Protein AF-R6X3U8-F1 (afdb_monomer)

Foldseek 3Di:
DDDDDDDDDDDDDPDPPPPPPPPDPPPQDFFAKDALVVCLVVLVVLLCVVDPPVPDDVLLSLLSSQLSLVLVLLVLLLCLLVVFFAPLCVVVVVVSVCSNVVVDGSSVVCVPRPVSMDGLRRGHPQCRLVCRVDVVPPSVVVLCVQCVVVSSVSPPSHSDDVVSSVVSSVVSVVSVVVCVVVVVSD

Structure (mmCIF, N/CA/C/O backbone):
data_AF-R6X3U8-F1
#
_entry.id   AF-R6X3U8-F1
#
loop_
_atom_site.group_PDB
_atom_site.id
_atom_site.type_symbol
_atom_site.label_atom_id
_atom_site.label_alt_id
_atom_site.label_comp_id
_atom_site.label_asym_id
_atom_site.label_entity_id
_atom_site.label_seq_id
_atom_site.pdbx_PDB_ins_code
_atom_site.Cartn_x
_atom_site.Cartn_y
_atom_site.Cartn_z
_atom_site.occupancy
_atom_site.B_iso_or_equiv
_atom_site.auth_seq_id
_atom_site.auth_comp_id
_atom_site.auth_asym_id
_atom_site.auth_atom_id
_atom_site.pdbx_PDB_model_num
ATOM 1 N N . MET A 1 1 ? 1.314 3.259 45.771 1.00 41.28 1 MET A N 1
ATOM 2 C CA . MET A 1 1 ? 1.559 3.600 47.191 1.00 41.28 1 MET A CA 1
ATOM 3 C C . MET A 1 1 ? 3.064 3.753 47.336 1.00 41.28 1 MET A C 1
ATOM 5 O O . MET A 1 1 ? 3.739 2.769 47.093 1.00 41.28 1 MET A O 1
ATOM 9 N N . LEU A 1 2 ? 3.672 4.911 47.581 1.00 34.91 2 LEU A N 1
ATOM 10 C CA . LEU A 1 2 ? 3.247 6.145 48.248 1.00 34.91 2 LEU A CA 1
ATOM 11 C C . LEU A 1 2 ? 3.714 7.384 47.448 1.00 34.91 2 LEU A C 1
ATOM 13 O O . LEU A 1 2 ? 4.760 7.322 46.811 1.00 34.91 2 LEU A O 1
ATOM 17 N N . GLU A 1 3 ? 2.973 8.494 47.517 1.00 40.84 3 GLU A N 1
ATOM 18 C CA . GLU A 1 3 ? 3.404 9.811 47.017 1.00 40.84 3 GLU A CA 1
ATOM 19 C C . GLU A 1 3 ? 3.881 10.692 48.183 1.00 40.84 3 GLU A C 1
ATOM 21 O O . GLU A 1 3 ? 3.259 10.719 49.247 1.00 40.84 3 GLU A O 1
ATOM 26 N N . THR A 1 4 ? 4.990 11.406 47.988 1.00 43.50 4 THR A N 1
ATOM 27 C CA . THR A 1 4 ? 5.549 12.352 48.963 1.00 43.50 4 THR A CA 1
ATOM 28 C C . THR A 1 4 ? 4.853 13.705 48.817 1.00 43.50 4 THR A C 1
ATOM 30 O O . THR A 1 4 ? 5.018 14.381 47.805 1.00 43.50 4 THR A O 1
ATOM 33 N N . ILE A 1 5 ? 4.088 14.109 49.833 1.00 40.91 5 ILE A N 1
ATOM 34 C CA . ILE A 1 5 ? 3.386 15.398 49.885 1.00 40.91 5 ILE A CA 1
ATOM 35 C C . ILE A 1 5 ? 4.322 16.445 50.502 1.00 40.91 5 ILE A C 1
ATOM 37 O O . ILE A 1 5 ? 4.678 16.342 51.675 1.00 40.91 5 ILE A O 1
ATOM 41 N N . LEU A 1 6 ? 4.699 17.470 49.735 1.00 36.56 6 LEU A N 1
ATOM 42 C CA . LEU A 1 6 ? 5.382 18.651 50.266 1.00 36.56 6 LEU A CA 1
ATOM 43 C C . LEU A 1 6 ? 4.337 19.739 50.556 1.00 36.56 6 LEU A C 1
ATOM 45 O O . LEU A 1 6 ? 3.772 20.323 49.634 1.00 36.56 6 LEU A O 1
ATOM 49 N N . ILE A 1 7 ? 4.058 19.996 51.837 1.00 39.88 7 ILE A N 1
ATOM 50 C CA . ILE A 1 7 ? 3.136 21.055 52.274 1.00 39.88 7 ILE A CA 1
ATOM 51 C C . ILE A 1 7 ? 3.955 22.321 52.548 1.00 39.88 7 ILE A C 1
ATOM 53 O O . ILE A 1 7 ? 4.693 22.379 53.529 1.00 39.88 7 ILE A O 1
ATOM 57 N N . ALA A 1 8 ? 3.812 23.345 51.707 1.00 36.81 8 ALA A N 1
ATOM 58 C CA . ALA A 1 8 ? 4.281 24.696 52.009 1.00 36.81 8 ALA A CA 1
ATOM 59 C C . ALA A 1 8 ? 3.095 25.534 52.513 1.00 36.81 8 ALA A C 1
ATOM 61 O O . ALA A 1 8 ? 2.101 25.688 51.806 1.00 36.81 8 ALA A O 1
ATOM 62 N N . VAL A 1 9 ? 3.185 26.059 53.739 1.00 47.06 9 VAL A N 1
ATOM 63 C CA . VAL A 1 9 ? 2.158 26.922 54.345 1.00 47.06 9 VAL A CA 1
ATOM 64 C C . VAL A 1 9 ? 2.676 28.351 54.406 1.00 47.06 9 VAL A C 1
ATOM 66 O O . VAL A 1 9 ? 3.497 28.656 55.265 1.00 47.06 9 VAL A O 1
ATOM 69 N N . VAL A 1 10 ? 2.154 29.237 53.553 1.00 38.88 10 VAL A N 1
ATOM 70 C CA . VAL A 1 10 ? 2.139 30.685 53.817 1.00 38.88 10 VAL A CA 1
ATOM 71 C C . VAL A 1 10 ? 0.866 31.295 53.209 1.00 38.88 10 VAL A C 1
ATOM 73 O O . VAL A 1 10 ? 0.731 31.344 51.994 1.00 38.88 10 VAL A O 1
ATOM 76 N N . GLY A 1 11 ? -0.049 31.776 54.061 1.00 40.22 11 GLY A N 1
ATOM 77 C CA . GLY A 1 11 ? -1.102 32.741 53.696 1.00 40.22 11 GLY A CA 1
ATOM 78 C C . GLY A 1 11 ? -2.396 32.189 53.074 1.00 40.22 11 GLY A C 1
ATOM 79 O O . GLY A 1 11 ? -2.496 32.024 51.870 1.00 40.22 11 GLY A O 1
ATOM 80 N N . THR A 1 12 ? -3.411 31.964 53.915 1.00 45.47 12 THR A N 1
ATOM 81 C CA . THR A 1 12 ? -4.863 32.165 53.666 1.00 45.47 12 THR A CA 1
ATOM 82 C C . THR A 1 12 ? -5.451 32.017 52.246 1.00 45.47 12 THR A C 1
ATOM 84 O O . THR A 1 12 ? -6.245 32.856 51.847 1.00 45.47 12 THR A O 1
ATOM 87 N N . THR A 1 13 ? -5.199 30.909 51.546 1.00 38.69 13 THR A N 1
ATOM 88 C CA . THR A 1 13 ? -6.199 30.204 50.708 1.00 38.69 13 THR A CA 1
ATOM 89 C C . THR A 1 13 ? -5.665 28.812 50.367 1.00 38.69 13 THR A C 1
ATOM 91 O O . THR A 1 13 ? -4.620 28.687 49.736 1.00 38.69 13 THR A O 1
ATOM 94 N N . ILE A 1 14 ? -6.365 27.741 50.760 1.00 40.16 14 ILE A N 1
ATOM 95 C CA . ILE A 1 14 ? -6.019 26.377 50.322 1.00 40.16 14 ILE A CA 1
ATOM 96 C C . ILE A 1 14 ? -6.555 26.204 48.898 1.00 40.16 14 ILE A C 1
ATOM 98 O O . ILE A 1 14 ? -7.668 25.731 48.685 1.00 40.16 14 ILE A O 1
ATOM 102 N N . GLY A 1 15 ? -5.778 26.643 47.911 1.00 38.47 15 GLY A N 1
ATOM 103 C CA . GLY A 1 15 ? -5.961 26.233 46.525 1.00 38.47 15 GLY A CA 1
ATOM 104 C C . GLY A 1 15 ? -5.238 24.909 46.316 1.00 38.47 15 GLY A C 1
ATOM 105 O O . GLY A 1 15 ? -4.014 24.889 46.222 1.00 38.47 15 GLY A O 1
ATOM 106 N N . ILE A 1 16 ? -5.972 23.797 46.252 1.00 41.97 16 ILE A N 1
ATOM 107 C CA . ILE A 1 16 ? -5.401 22.543 45.752 1.00 41.97 16 ILE A CA 1
ATOM 108 C C . ILE A 1 16 ? -5.205 22.734 44.247 1.00 41.97 16 ILE A C 1
ATOM 110 O O . ILE A 1 16 ? -6.136 22.571 43.462 1.00 41.97 16 ILE A O 1
ATOM 114 N N . VAL A 1 17 ? -3.996 23.111 43.834 1.00 43.34 17 VAL A N 1
ATOM 115 C CA . VAL A 1 17 ? -3.614 23.055 42.423 1.00 43.34 17 VAL A CA 1
ATOM 116 C C . VAL A 1 17 ? -3.296 21.599 42.114 1.00 43.34 17 VAL A C 1
ATOM 118 O O . VAL A 1 17 ? -2.161 21.148 42.259 1.00 43.34 17 VAL A O 1
ATOM 121 N N . VAL A 1 18 ? -4.317 20.844 41.709 1.00 41.94 18 VAL A N 1
ATOM 122 C CA . VAL A 1 18 ? -4.102 19.552 41.057 1.00 41.94 18 VAL A CA 1
ATOM 123 C C . VAL A 1 18 ? -3.487 19.868 39.697 1.00 41.94 18 VAL A C 1
ATOM 125 O O . VAL A 1 18 ? -4.195 20.164 38.737 1.00 41.94 18 VAL A O 1
ATOM 128 N N . HIS A 1 19 ? -2.157 19.856 39.613 1.00 37.00 19 HIS A N 1
ATOM 129 C CA . HIS A 1 19 ? -1.495 19.744 38.322 1.00 37.00 19 HIS A CA 1
ATOM 130 C C . HIS A 1 19 ? -1.875 18.375 37.765 1.00 37.00 19 HIS A C 1
ATOM 132 O O . HIS A 1 19 ? -1.307 17.352 38.140 1.00 37.00 19 HIS A O 1
ATOM 138 N N . SER A 1 20 ? -2.891 18.359 36.903 1.00 43.03 20 SER A N 1
ATOM 139 C CA . SER A 1 20 ? -3.144 17.231 36.025 1.00 43.03 20 SER A 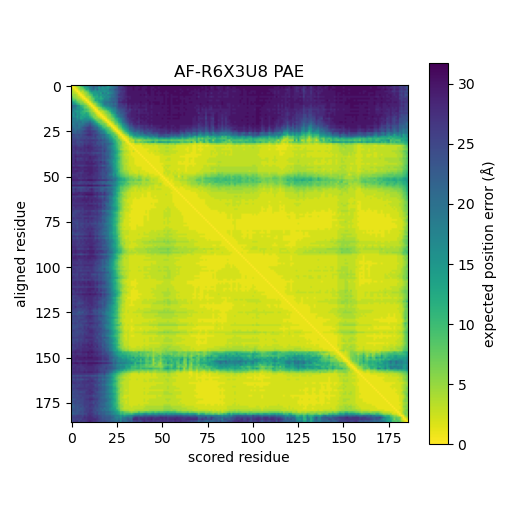CA 1
ATOM 140 C C . SER A 1 20 ? -1.888 17.055 35.177 1.00 43.03 20 SER A C 1
ATOM 142 O O . SER A 1 20 ? -1.626 17.826 34.253 1.00 43.03 20 SER A O 1
ATOM 144 N N . LEU A 1 21 ? -1.068 16.068 35.532 1.00 41.28 21 LEU A N 1
ATOM 145 C CA . LEU A 1 21 ? -0.108 15.494 34.606 1.00 41.28 21 LEU A CA 1
ATOM 146 C C . LEU A 1 21 ? -0.944 14.801 33.536 1.00 41.28 21 LEU A C 1
ATOM 148 O O . LEU A 1 21 ? -1.266 13.619 33.648 1.00 41.28 21 LEU A O 1
ATOM 152 N N . ASN A 1 22 ? -1.349 15.574 32.527 1.00 41.88 22 ASN A N 1
ATOM 153 C CA . ASN A 1 22 ? -1.900 15.039 31.298 1.00 41.88 22 ASN A CA 1
ATOM 154 C C . ASN A 1 22 ? -0.835 14.099 30.739 1.00 41.88 22 ASN A C 1
ATOM 156 O O . ASN A 1 22 ? 0.212 14.525 30.246 1.00 41.88 22 ASN A O 1
ATOM 160 N N . ALA A 1 23 ? -1.075 12.805 30.921 1.00 42.50 23 ALA A N 1
ATOM 161 C CA . ALA A 1 23 ? -0.211 11.754 30.449 1.00 42.50 23 ALA A CA 1
ATOM 162 C C . ALA A 1 23 ? -0.107 11.879 28.929 1.00 42.50 23 ALA A C 1
ATOM 164 O O . ALA A 1 23 ? -1.046 11.569 28.207 1.00 42.50 23 ALA A O 1
ATOM 165 N N . ASN A 1 24 ? 1.051 12.353 28.474 1.00 43.00 24 ASN A N 1
ATOM 166 C CA . ASN A 1 24 ? 1.658 11.978 27.209 1.00 43.00 24 ASN A CA 1
ATOM 167 C C . ASN A 1 24 ? 0.674 11.961 26.023 1.00 43.00 24 ASN A C 1
ATOM 169 O O . ASN A 1 24 ? 0.387 10.907 25.452 1.00 43.00 24 ASN A O 1
ATOM 173 N N . VAL A 1 25 ? 0.195 13.138 25.605 1.00 45.81 25 VAL A N 1
ATOM 174 C CA . VAL A 1 25 ? -0.203 13.305 24.203 1.00 45.81 25 VAL A CA 1
ATOM 175 C C . VAL A 1 25 ? 1.100 13.243 23.416 1.00 45.81 25 VAL A C 1
ATOM 177 O O . VAL A 1 25 ? 1.733 14.263 23.148 1.00 45.81 25 VAL A O 1
ATOM 180 N N . ALA A 1 26 ? 1.561 12.019 23.144 1.00 48.94 26 ALA A N 1
ATOM 181 C CA . ALA A 1 26 ? 2.603 11.772 22.166 1.00 48.94 26 ALA A CA 1
ATOM 182 C C . ALA A 1 26 ? 2.232 12.604 20.942 1.00 48.94 26 ALA A C 1
ATOM 184 O O . ALA A 1 26 ? 1.090 12.531 20.496 1.00 48.94 26 ALA A O 1
ATOM 185 N N . HIS A 1 27 ? 3.152 13.457 20.504 1.00 46.88 27 HIS A N 1
ATOM 186 C CA . HIS A 1 27 ? 2.953 14.444 19.454 1.00 46.88 27 HIS A CA 1
ATOM 187 C C . HIS A 1 27 ? 2.311 13.774 18.224 1.00 46.88 27 HIS A C 1
ATOM 189 O O . HIS A 1 27 ? 3.013 13.196 17.397 1.00 46.88 27 HIS A O 1
ATOM 195 N N . ARG A 1 28 ? 0.972 13.788 18.135 1.00 54.38 28 ARG A N 1
ATOM 196 C CA . ARG A 1 28 ? 0.232 13.232 17.001 1.00 54.38 28 ARG A CA 1
ATOM 197 C C . ARG A 1 28 ? 0.460 14.195 15.854 1.00 54.38 28 ARG A C 1
ATOM 199 O O . ARG A 1 28 ? 0.038 15.346 15.919 1.00 54.38 28 ARG A O 1
ATOM 206 N N . GLN A 1 29 ? 1.250 13.757 14.885 1.00 59.16 29 GLN A N 1
ATOM 207 C CA . GLN A 1 29 ? 1.370 14.453 13.617 1.00 59.16 29 GLN A CA 1
ATOM 208 C C . GLN A 1 29 ? 0.235 13.930 12.738 1.00 59.16 29 GLN A C 1
ATOM 210 O O . GLN A 1 29 ? 0.123 12.707 12.615 1.00 59.16 29 GLN A O 1
ATOM 215 N N . PRO A 1 30 ? -0.610 14.809 12.175 1.00 74.62 30 PRO A N 1
ATOM 216 C CA . PRO A 1 30 ? -1.654 14.371 11.264 1.00 74.62 30 PRO A CA 1
ATOM 217 C C . PRO A 1 30 ? -1.019 13.611 10.100 1.00 74.62 30 PRO A C 1
ATOM 219 O O . PRO A 1 30 ? 0.030 14.007 9.577 1.00 74.62 30 PRO A O 1
ATOM 222 N N . PHE A 1 31 ? -1.638 12.499 9.710 1.00 82.50 31 PHE A N 1
ATOM 223 C CA . PHE A 1 31 ? -1.233 11.790 8.507 1.00 82.50 31 PHE A CA 1
ATOM 224 C C . PHE A 1 31 ? -1.655 12.636 7.307 1.00 82.50 31 PHE A C 1
ATOM 226 O O . PHE A 1 31 ? -2.835 12.740 7.014 1.00 82.50 31 PHE A O 1
ATOM 233 N N . LEU A 1 32 ? -0.693 13.288 6.655 1.00 80.94 32 LEU A N 1
ATOM 234 C CA . LEU A 1 32 ? -0.987 14.178 5.534 1.00 80.94 32 LEU A CA 1
ATOM 235 C C . LEU A 1 32 ? -1.142 13.379 4.240 1.00 80.94 32 LEU A C 1
ATOM 237 O O . LEU A 1 32 ? -2.222 13.304 3.671 1.00 80.94 32 LEU A O 1
ATOM 241 N N . THR A 1 33 ? -0.050 12.794 3.754 1.00 93.06 33 THR A N 1
ATOM 242 C CA . THR A 1 33 ? -0.063 11.973 2.546 1.00 93.06 33 THR A CA 1
ATOM 243 C C . THR A 1 33 ? 1.254 11.222 2.399 1.00 93.06 33 THR A C 1
ATOM 245 O O . THR A 1 33 ? 2.300 11.713 2.829 1.00 93.06 33 THR A O 1
ATOM 248 N N . ASP A 1 34 ? 1.196 10.064 1.756 1.00 96.62 34 ASP A N 1
ATOM 249 C CA . ASP A 1 34 ? 2.339 9.367 1.188 1.00 96.62 34 ASP A CA 1
ATOM 250 C C . ASP A 1 34 ? 2.103 9.138 -0.308 1.00 96.62 34 ASP A C 1
ATOM 252 O O . ASP A 1 34 ? 0.967 8.908 -0.727 1.00 96.62 34 ASP A O 1
ATOM 256 N N . LYS A 1 35 ? 3.145 9.250 -1.129 1.00 96.94 35 LYS A N 1
ATOM 257 C CA . LYS A 1 35 ? 3.017 9.226 -2.592 1.00 96.94 35 LYS A CA 1
ATOM 258 C C . LYS A 1 35 ? 4.180 8.489 -3.209 1.00 96.94 35 LYS A C 1
ATOM 260 O O . LYS A 1 35 ? 5.329 8.770 -2.872 1.00 96.94 35 LYS A O 1
ATOM 265 N N . ALA A 1 36 ? 3.892 7.645 -4.191 1.00 96.50 36 ALA A N 1
ATOM 266 C CA . ALA A 1 36 ? 4.940 6.994 -4.964 1.00 96.50 36 ALA A CA 1
ATOM 267 C C . ALA A 1 36 ? 5.877 8.004 -5.653 1.00 96.50 36 ALA A C 1
ATOM 269 O O . ALA A 1 36 ? 7.066 7.724 -5.782 1.00 96.50 36 ALA A O 1
ATOM 270 N N . ASP A 1 37 ? 5.388 9.209 -5.983 1.00 97.12 37 ASP A N 1
ATOM 271 C CA . ASP A 1 37 ? 6.195 10.314 -6.521 1.00 97.12 37 ASP A CA 1
ATOM 272 C C . ASP A 1 37 ? 7.449 10.601 -5.680 1.00 97.12 37 ASP A C 1
ATOM 274 O O . ASP A 1 37 ? 8.509 10.907 -6.219 1.00 97.12 37 ASP A O 1
ATOM 278 N N . PHE A 1 38 ? 7.354 10.481 -4.349 1.00 95.94 38 PHE A N 1
ATOM 279 C CA . PHE A 1 38 ? 8.473 10.759 -3.442 1.00 95.94 38 PHE A CA 1
ATOM 280 C C . PHE A 1 38 ? 9.612 9.740 -3.556 1.00 95.94 38 PHE A C 1
ATOM 282 O O . PHE A 1 38 ? 10.730 10.027 -3.130 1.00 95.94 38 PHE A O 1
ATOM 289 N N . TYR A 1 39 ? 9.339 8.571 -4.133 1.00 94.19 39 TYR A N 1
ATOM 290 C CA . TYR A 1 39 ? 10.271 7.448 -4.241 1.00 94.19 39 TYR A CA 1
ATOM 291 C C . TYR A 1 39 ? 10.631 7.115 -5.691 1.00 94.19 39 TYR A C 1
ATOM 293 O O . TYR A 1 39 ? 11.541 6.315 -5.925 1.00 94.19 39 TYR A O 1
ATOM 301 N N . PHE A 1 40 ? 9.938 7.715 -6.663 1.00 94.25 40 PHE A N 1
ATOM 302 C CA . PHE A 1 40 ? 10.081 7.383 -8.076 1.00 94.25 40 PHE A CA 1
ATOM 303 C C . PHE A 1 40 ? 11.512 7.602 -8.577 1.00 94.25 40 PHE A C 1
ATOM 305 O O . PHE A 1 40 ? 12.106 6.674 -9.118 1.00 94.25 40 PHE A O 1
ATOM 312 N N . ASP A 1 41 ? 12.114 8.766 -8.316 1.00 94.06 41 ASP A N 1
ATOM 313 C CA . ASP A 1 41 ? 13.482 9.082 -8.762 1.00 94.06 41 ASP A CA 1
ATOM 314 C C . ASP A 1 41 ? 14.531 8.099 -8.212 1.00 94.06 41 ASP A C 1
ATOM 316 O O . ASP A 1 41 ? 15.478 7.711 -8.911 1.00 94.06 41 ASP A O 1
ATOM 320 N N . GLU A 1 42 ? 14.363 7.662 -6.960 1.00 92.19 42 GLU A N 1
ATOM 321 C CA . GLU A 1 42 ? 15.231 6.663 -6.334 1.00 92.19 42 GLU A CA 1
ATOM 322 C C . GLU A 1 42 ? 15.094 5.305 -7.033 1.00 92.19 42 GLU A C 1
ATOM 324 O O . GLU A 1 42 ? 16.104 4.679 -7.377 1.00 92.19 42 GLU A O 1
ATOM 329 N N . MET A 1 43 ? 13.861 4.851 -7.272 1.00 92.44 43 MET A N 1
ATOM 330 C CA . MET A 1 43 ? 13.603 3.570 -7.937 1.00 92.44 43 MET A CA 1
ATOM 331 C C . MET A 1 43 ? 14.032 3.600 -9.403 1.00 92.44 43 MET A C 1
ATOM 333 O O . MET A 1 43 ? 14.691 2.663 -9.854 1.00 92.44 43 MET A O 1
ATOM 337 N N . TYR A 1 44 ? 13.778 4.702 -10.108 1.00 92.62 44 TYR A N 1
ATOM 338 C CA . TYR A 1 44 ? 14.254 4.944 -11.466 1.00 92.62 44 TYR A CA 1
ATOM 339 C C . TYR A 1 44 ? 15.777 4.835 -11.539 1.00 92.62 44 TYR A C 1
ATOM 341 O O . TYR A 1 44 ? 16.311 4.086 -12.356 1.00 92.62 44 TYR A O 1
ATOM 349 N N . SER A 1 45 ? 16.494 5.516 -10.639 1.00 91.50 45 SER A N 1
ATOM 350 C CA . SER A 1 45 ? 17.963 5.491 -10.604 1.00 91.50 45 SER A CA 1
ATOM 351 C C . SER A 1 45 ? 18.509 4.076 -10.400 1.00 91.50 45 SER A C 1
ATOM 353 O O . SER A 1 45 ? 19.490 3.677 -11.031 1.00 91.50 45 SER A O 1
ATOM 355 N N . ARG A 1 46 ? 17.864 3.284 -9.538 1.00 90.56 46 ARG A N 1
ATOM 356 C CA . ARG A 1 46 ? 18.243 1.886 -9.291 1.00 90.56 46 ARG A CA 1
ATOM 357 C C . ARG A 1 46 ? 17.907 0.968 -10.463 1.00 90.56 46 ARG A C 1
ATOM 359 O O . ARG A 1 46 ? 18.672 0.042 -10.736 1.00 90.56 46 ARG A O 1
ATOM 366 N N . TYR A 1 47 ? 16.795 1.216 -11.148 1.00 90.56 47 TYR A N 1
ATOM 367 C CA . TYR A 1 47 ? 16.389 0.469 -12.334 1.00 90.56 47 TYR A CA 1
ATOM 368 C C . TYR A 1 47 ? 17.347 0.753 -13.503 1.00 90.56 47 TYR A C 1
ATOM 370 O O . TYR A 1 47 ? 17.865 -0.170 -14.130 1.00 90.56 47 TYR A O 1
ATOM 378 N N . ALA A 1 48 ? 17.692 2.025 -13.720 1.00 91.12 48 ALA A N 1
ATOM 379 C CA . ALA A 1 48 ? 18.662 2.486 -14.719 1.00 91.12 48 ALA A CA 1
ATOM 380 C C . ALA A 1 48 ? 20.087 1.949 -14.494 1.00 91.12 48 ALA A C 1
ATOM 382 O O . ALA A 1 48 ? 20.880 1.865 -15.431 1.00 91.12 48 ALA A O 1
ATOM 383 N N . ALA A 1 49 ? 20.427 1.554 -13.264 1.00 91.00 49 ALA A N 1
ATOM 384 C CA . ALA A 1 49 ? 21.686 0.869 -12.971 1.00 91.00 49 ALA A CA 1
ATOM 385 C C . ALA A 1 49 ? 21.695 -0.606 -13.428 1.00 91.00 49 ALA A C 1
ATOM 387 O O . ALA A 1 49 ? 22.765 -1.205 -13.529 1.00 91.00 49 ALA A O 1
ATOM 388 N N . GLN A 1 50 ? 20.523 -1.196 -13.690 1.00 89.06 50 GLN A N 1
ATOM 389 C CA . GLN A 1 50 ? 20.343 -2.604 -14.071 1.00 89.06 50 GLN A CA 1
ATOM 390 C C . GLN A 1 50 ? 19.958 -2.773 -15.546 1.00 89.06 50 GLN A C 1
ATOM 392 O O . GLN A 1 50 ? 20.242 -3.814 -16.138 1.00 89.06 50 GLN A O 1
ATOM 397 N N . LYS A 1 51 ? 19.342 -1.749 -16.148 1.00 89.19 51 LYS A N 1
ATOM 398 C CA . LYS A 1 51 ? 18.922 -1.711 -17.551 1.00 89.19 51 LYS A CA 1
ATOM 399 C C . LYS A 1 51 ? 19.340 -0.388 -18.188 1.00 89.19 51 LYS A C 1
ATOM 401 O O . LYS A 1 51 ? 19.227 0.664 -17.572 1.00 89.19 51 LYS A O 1
ATOM 406 N N . ASN A 1 52 ? 19.801 -0.433 -19.436 1.00 87.88 52 ASN A N 1
ATOM 407 C CA . ASN A 1 52 ? 20.168 0.763 -20.190 1.00 87.88 52 ASN A CA 1
ATOM 408 C C . ASN A 1 52 ? 18.938 1.679 -20.392 1.00 87.88 52 ASN A C 1
ATOM 410 O O . ASN A 1 52 ? 17.965 1.228 -20.997 1.00 87.88 52 ASN A O 1
ATOM 414 N N . PRO A 1 53 ? 18.981 2.959 -19.965 1.00 86.94 53 PRO A N 1
ATOM 415 C CA . PRO A 1 53 ? 17.845 3.884 -20.066 1.00 86.94 53 PRO A CA 1
ATOM 416 C C . PRO A 1 53 ? 17.282 4.082 -21.475 1.00 86.94 53 PRO A C 1
ATOM 418 O O . PRO A 1 53 ? 16.122 4.437 -21.635 1.00 86.94 53 PRO A O 1
ATOM 421 N N . LYS A 1 54 ? 18.091 3.856 -22.517 1.00 89.06 54 LYS A N 1
ATOM 422 C CA . LYS A 1 54 ? 17.633 3.962 -23.913 1.00 89.06 54 LYS A CA 1
ATOM 423 C C . LYS A 1 54 ? 16.659 2.857 -24.323 1.00 89.06 54 LYS A C 1
ATOM 425 O O . LYS A 1 54 ? 15.950 3.030 -25.306 1.00 89.06 54 LYS A O 1
ATOM 430 N N . ASP A 1 55 ? 16.657 1.752 -23.585 1.00 90.94 55 ASP A N 1
ATOM 431 C CA . ASP A 1 55 ? 15.831 0.575 -23.840 1.00 90.94 55 ASP A CA 1
ATOM 432 C C . ASP A 1 55 ? 14.618 0.529 -22.889 1.00 90.94 55 ASP A C 1
ATOM 434 O O . ASP A 1 55 ? 14.011 -0.530 -22.706 1.00 90.94 55 ASP A O 1
ATOM 438 N N . PHE A 1 56 ? 14.306 1.652 -22.227 1.00 92.81 56 PHE A N 1
ATOM 439 C CA . PHE A 1 56 ? 13.135 1.773 -21.366 1.00 92.81 56 PHE A CA 1
ATOM 440 C C . PHE A 1 56 ? 11.861 1.831 -22.205 1.00 92.81 56 PHE A C 1
ATOM 442 O O . PHE A 1 56 ? 11.796 2.465 -23.258 1.00 92.81 56 PHE A O 1
ATOM 449 N N . THR A 1 57 ? 10.853 1.148 -21.702 1.00 93.19 57 THR A N 1
ATOM 450 C CA . THR A 1 57 ? 9.510 1.020 -22.246 1.00 93.19 57 THR A CA 1
ATOM 451 C C . THR A 1 57 ? 8.509 1.494 -21.199 1.00 93.19 57 THR A C 1
ATOM 453 O O . THR A 1 57 ? 8.842 1.570 -20.016 1.00 93.19 57 THR A O 1
ATOM 456 N N . ASP A 1 58 ? 7.271 1.738 -21.616 1.00 92.50 58 ASP A N 1
ATOM 457 C CA . ASP A 1 58 ? 6.177 2.101 -20.705 1.00 92.50 58 ASP A CA 1
ATOM 458 C C . ASP A 1 58 ? 5.954 1.029 -19.615 1.00 92.50 58 ASP A C 1
ATOM 460 O O . ASP A 1 58 ? 5.600 1.342 -18.481 1.00 92.50 58 ASP A O 1
ATOM 464 N N . GLU A 1 59 ? 6.235 -0.243 -19.928 1.00 91.06 59 GLU A N 1
ATOM 465 C CA . GLU A 1 59 ? 6.197 -1.343 -18.956 1.00 91.06 59 GLU A CA 1
ATOM 466 C C . GLU A 1 59 ? 7.272 -1.183 -17.871 1.00 91.06 59 GLU A C 1
ATOM 468 O O . GLU A 1 59 ? 7.014 -1.430 -16.696 1.00 91.06 59 GLU A O 1
ATOM 473 N N . ASP A 1 60 ? 8.477 -0.731 -18.234 1.00 92.38 60 ASP A N 1
ATOM 474 C CA . ASP A 1 60 ? 9.542 -0.498 -17.252 1.00 92.38 60 ASP A CA 1
ATOM 475 C C . ASP A 1 60 ? 9.180 0.657 -16.318 1.00 92.38 60 ASP A C 1
ATOM 477 O O . ASP A 1 60 ? 9.437 0.583 -15.117 1.00 92.38 60 ASP A O 1
ATOM 481 N N . GLU A 1 61 ? 8.553 1.705 -16.853 1.00 92.06 61 GLU A N 1
ATOM 482 C CA . GLU A 1 61 ? 8.027 2.801 -16.044 1.00 92.06 61 GLU A CA 1
ATOM 483 C C . GLU A 1 61 ? 6.944 2.305 -15.077 1.00 92.06 61 GLU A C 1
ATOM 485 O O . GLU A 1 61 ? 6.999 2.628 -13.888 1.00 92.06 61 GLU A O 1
ATOM 490 N N . SER A 1 62 ? 6.020 1.457 -15.546 1.00 91.94 62 SER A N 1
ATOM 491 C CA . SER A 1 62 ? 5.015 0.814 -14.690 1.00 91.94 62 SER A CA 1
ATOM 492 C C . SER A 1 62 ? 5.670 0.025 -13.556 1.00 91.94 62 SER A C 1
ATOM 494 O O . SER A 1 62 ? 5.323 0.219 -12.393 1.00 91.94 62 SER A O 1
ATOM 496 N N . ILE A 1 63 ? 6.688 -0.791 -13.854 1.00 92.06 63 ILE A N 1
ATOM 497 C CA . ILE A 1 63 ? 7.443 -1.529 -12.830 1.00 92.06 63 ILE A CA 1
ATOM 498 C C . ILE A 1 63 ? 8.053 -0.559 -11.808 1.00 92.06 63 ILE A C 1
ATOM 500 O O . ILE A 1 63 ? 7.936 -0.781 -10.602 1.00 92.06 63 ILE A O 1
ATOM 504 N N . ILE A 1 64 ? 8.670 0.541 -12.248 1.00 93.56 64 ILE A N 1
ATOM 505 C CA . ILE A 1 64 ? 9.258 1.541 -11.342 1.00 93.56 64 ILE A CA 1
ATOM 506 C C . ILE A 1 64 ? 8.188 2.142 -10.416 1.00 93.56 64 ILE A C 1
ATOM 508 O O . ILE A 1 64 ? 8.430 2.242 -9.209 1.00 93.56 64 ILE A O 1
ATOM 512 N N . TRP A 1 65 ? 7.001 2.472 -10.938 1.00 94.69 65 TRP A N 1
ATOM 513 C CA . TRP A 1 65 ? 5.862 2.936 -10.135 1.00 94.69 65 TRP A CA 1
ATOM 514 C C . TRP A 1 65 ? 5.398 1.898 -9.114 1.00 94.69 65 TRP A C 1
ATOM 516 O O . TRP A 1 65 ? 5.154 2.241 -7.951 1.00 94.69 65 TRP A O 1
ATOM 526 N N . GLU A 1 66 ? 5.323 0.622 -9.491 1.00 93.62 66 GLU A N 1
ATOM 527 C CA . GLU A 1 66 ? 4.979 -0.439 -8.545 1.00 93.62 66 GLU A CA 1
ATOM 528 C C . GLU A 1 66 ? 6.009 -0.522 -7.412 1.00 93.62 66 GLU A C 1
ATOM 530 O O . GLU A 1 66 ? 5.640 -0.637 -6.242 1.00 93.62 66 GLU A O 1
ATOM 535 N N . TYR A 1 67 ? 7.308 -0.421 -7.713 1.00 94.06 67 TYR A N 1
ATOM 536 C CA . TYR A 1 67 ? 8.362 -0.453 -6.688 1.00 94.06 67 TYR A CA 1
ATOM 537 C C . TYR A 1 67 ? 8.346 0.777 -5.787 1.00 94.06 67 TYR A C 1
ATOM 539 O O . TYR A 1 67 ? 8.506 0.638 -4.570 1.00 94.06 67 TYR A O 1
ATOM 547 N N . ALA A 1 68 ? 8.108 1.956 -6.358 1.00 94.69 68 ALA A N 1
ATOM 548 C CA . ALA A 1 68 ? 7.968 3.201 -5.614 1.00 94.69 68 ALA A CA 1
ATOM 549 C C . ALA A 1 68 ? 6.755 3.168 -4.668 1.00 94.69 68 ALA A C 1
ATOM 551 O O . ALA A 1 68 ? 6.815 3.707 -3.566 1.00 94.69 68 ALA A O 1
ATOM 552 N N . SER A 1 69 ? 5.680 2.479 -5.056 1.00 96.00 69 SER A N 1
ATOM 553 C CA . SER A 1 69 ? 4.415 2.431 -4.315 1.00 96.00 69 SER A CA 1
ATOM 554 C C . SER A 1 69 ? 4.217 1.191 -3.435 1.00 96.00 69 SER A C 1
ATOM 556 O O . SER A 1 69 ? 3.253 1.136 -2.674 1.00 96.00 69 SER A O 1
ATOM 558 N N . ASN A 1 70 ? 5.098 0.186 -3.478 1.00 95.75 70 ASN A N 1
ATOM 559 C CA . ASN A 1 70 ? 4.815 -1.125 -2.874 1.00 95.75 70 ASN A CA 1
ATOM 560 C C . ASN A 1 70 ? 4.543 -1.079 -1.355 1.00 95.75 70 ASN A C 1
ATOM 562 O O . ASN A 1 70 ? 3.683 -1.802 -0.850 1.00 95.75 70 ASN A O 1
ATOM 566 N N . HIS A 1 71 ? 5.230 -0.207 -0.611 1.00 96.44 71 HIS A N 1
ATOM 567 C CA . HIS A 1 71 ? 4.953 -0.013 0.817 1.00 96.44 71 HIS A C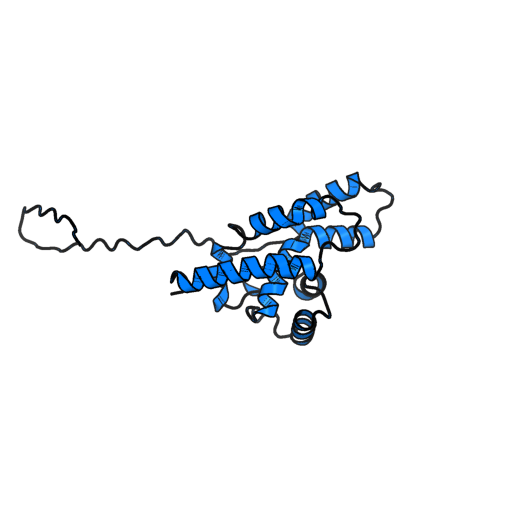A 1
ATOM 568 C C . HIS A 1 71 ? 3.570 0.611 1.050 1.00 96.44 71 HIS A C 1
ATOM 570 O O . HIS A 1 71 ? 2.865 0.205 1.974 1.00 96.44 71 HIS A O 1
ATOM 576 N N . ILE A 1 72 ? 3.147 1.531 0.188 1.00 98.12 72 ILE A N 1
ATOM 577 C CA . ILE A 1 72 ? 1.811 2.126 0.214 1.00 98.12 72 ILE A CA 1
ATOM 578 C C . ILE A 1 72 ? 0.764 1.041 -0.074 1.00 98.12 72 ILE A C 1
ATOM 580 O O . ILE A 1 72 ? -0.154 0.824 0.721 1.00 98.12 72 ILE A O 1
ATOM 584 N N . ALA A 1 73 ? 0.960 0.283 -1.156 1.00 98.12 73 ALA A N 1
ATOM 585 C CA . ALA A 1 73 ? 0.069 -0.784 -1.601 1.00 98.12 73 ALA A CA 1
ATOM 586 C C . ALA A 1 73 ? -0.139 -1.869 -0.530 1.00 98.12 73 ALA A C 1
ATOM 588 O O . ALA A 1 73 ? -1.272 -2.275 -0.260 1.00 98.12 73 ALA A O 1
ATOM 589 N N . MET A 1 74 ? 0.931 -2.323 0.133 1.00 98.38 74 MET A N 1
ATOM 590 C CA . MET A 1 74 ? 0.832 -3.320 1.207 1.00 98.38 74 MET A CA 1
ATOM 591 C C . MET A 1 74 ? 0.060 -2.804 2.426 1.00 98.38 74 MET A C 1
ATOM 593 O O . MET A 1 74 ? -0.718 -3.557 3.020 1.00 98.38 74 MET A O 1
ATOM 597 N N . PHE A 1 75 ? 0.238 -1.534 2.799 1.00 98.69 75 PHE A N 1
ATOM 598 C CA . PHE A 1 75 ? -0.492 -0.951 3.924 1.00 98.69 75 PHE A CA 1
ATOM 599 C C . PHE A 1 75 ? -1.975 -0.778 3.595 1.00 98.69 75 PHE A C 1
ATOM 601 O O . PHE A 1 75 ? -2.828 -1.185 4.385 1.00 98.69 75 PHE A O 1
ATOM 608 N N . LEU A 1 76 ? -2.286 -0.246 2.409 1.00 98.69 76 LEU A N 1
ATOM 609 C CA . LEU A 1 76 ? -3.661 -0.076 1.946 1.00 98.69 76 LEU A CA 1
ATOM 610 C C . LEU A 1 76 ? -4.388 -1.424 1.829 1.00 98.69 76 LEU A C 1
ATOM 612 O O . LEU A 1 76 ? -5.538 -1.536 2.243 1.00 98.69 76 LEU A O 1
ATOM 616 N N . THR A 1 77 ? -3.703 -2.479 1.377 1.00 98.75 77 THR A N 1
ATOM 617 C CA . THR A 1 77 ? -4.258 -3.847 1.370 1.00 98.75 77 THR A CA 1
ATOM 618 C C . THR A 1 77 ? -4.681 -4.280 2.775 1.00 98.75 77 THR A C 1
ATOM 620 O O . THR A 1 77 ? -5.779 -4.801 2.959 1.00 98.75 77 THR A O 1
ATOM 623 N N . TRP A 1 78 ? -3.855 -4.006 3.792 1.00 98.81 78 TRP A N 1
ATOM 624 C CA . TRP A 1 78 ? -4.193 -4.327 5.181 1.00 98.81 78 TRP A CA 1
ATOM 625 C C . TRP A 1 78 ? -5.393 -3.518 5.685 1.00 98.81 78 TRP A C 1
ATOM 627 O O . TRP A 1 78 ? -6.267 -4.065 6.361 1.00 98.81 78 TRP A O 1
ATOM 637 N N . VAL A 1 79 ? -5.470 -2.235 5.333 1.00 98.75 79 VAL A N 1
ATOM 638 C CA . VAL A 1 79 ? -6.624 -1.375 5.642 1.00 98.75 79 VAL A CA 1
ATOM 639 C C . VAL A 1 79 ? -7.902 -1.938 5.016 1.00 98.75 79 VAL A C 1
ATOM 641 O O . VAL A 1 79 ? -8.919 -2.065 5.704 1.00 98.75 79 VAL A O 1
ATOM 644 N N . ILE A 1 80 ? -7.840 -2.346 3.747 1.00 98.62 80 ILE A N 1
ATOM 645 C CA . ILE A 1 80 ? -8.955 -2.952 3.014 1.00 98.62 80 ILE A CA 1
ATOM 646 C C . ILE A 1 80 ? -9.409 -4.257 3.675 1.00 98.62 80 ILE A C 1
ATOM 648 O O . ILE A 1 80 ? -10.595 -4.402 3.993 1.00 98.62 80 ILE A O 1
ATOM 652 N N . ASP A 1 81 ? -8.482 -5.180 3.938 1.00 98.31 81 ASP A N 1
ATOM 653 C CA . ASP A 1 81 ? -8.767 -6.492 4.535 1.00 98.31 81 ASP A CA 1
ATOM 654 C C . ASP A 1 81 ? -9.462 -6.379 5.894 1.00 98.31 81 ASP A C 1
ATOM 656 O O . ASP A 1 81 ? -10.349 -7.173 6.211 1.00 98.31 81 ASP A O 1
ATOM 660 N N . ASN A 1 82 ? -9.109 -5.358 6.677 1.00 98.31 82 ASN A N 1
ATOM 661 C CA . ASN A 1 82 ? -9.675 -5.135 8.006 1.00 98.31 82 ASN A CA 1
ATOM 662 C C . ASN A 1 82 ? -10.909 -4.217 8.000 1.00 98.31 82 ASN A C 1
ATOM 664 O O . ASN A 1 82 ? -11.475 -3.961 9.059 1.00 98.31 82 ASN A O 1
ATOM 668 N N . GLY A 1 83 ? -11.360 -3.752 6.830 1.00 98.06 83 GLY A N 1
ATOM 669 C CA . GLY A 1 83 ? -12.549 -2.903 6.716 1.00 98.06 83 GLY A CA 1
ATOM 670 C C . GLY A 1 83 ? -12.349 -1.479 7.233 1.00 98.06 83 GLY A C 1
ATOM 671 O O . GLY A 1 83 ? -13.323 -0.818 7.572 1.00 98.06 83 GLY A O 1
ATOM 672 N N . PHE A 1 84 ? -11.103 -1.011 7.295 1.00 98.31 84 PHE A N 1
ATOM 673 C CA . PHE A 1 84 ? -10.752 0.314 7.801 1.00 98.31 84 PHE A CA 1
ATOM 674 C C . PHE A 1 84 ? -10.641 1.380 6.708 1.00 98.31 84 PHE A C 1
ATOM 676 O O . PHE A 1 84 ? -10.122 2.459 6.984 1.00 98.31 84 PHE A O 1
ATOM 683 N N . TYR A 1 85 ? -11.093 1.092 5.489 1.00 98.19 85 TYR A N 1
ATOM 684 C CA . TYR A 1 85 ? -11.042 2.020 4.362 1.00 98.19 85 TYR A CA 1
ATOM 685 C C . TYR A 1 85 ? -12.045 3.170 4.528 1.00 98.19 85 TYR A C 1
ATOM 687 O O . TYR A 1 85 ? -13.120 3.000 5.111 1.00 98.19 85 TYR A O 1
ATOM 695 N N . GLY A 1 86 ? -11.678 4.349 4.036 1.00 97.50 86 GLY A N 1
ATOM 696 C CA . GLY A 1 86 ? -12.509 5.546 4.088 1.00 97.50 86 GLY A CA 1
ATOM 697 C C . GLY A 1 86 ? -13.674 5.525 3.098 1.00 97.50 86 GLY A C 1
ATOM 698 O O . GLY A 1 86 ? -13.752 4.698 2.185 1.00 97.50 86 GLY A O 1
ATOM 699 N N . ASN A 1 87 ? -14.602 6.466 3.281 1.00 97.00 87 ASN A N 1
ATOM 700 C CA . ASN A 1 87 ? -15.836 6.538 2.492 1.00 97.00 87 ASN A CA 1
ATOM 701 C C . ASN A 1 87 ? -15.582 6.861 1.013 1.00 97.00 87 ASN A C 1
ATOM 703 O O . ASN A 1 87 ? -16.415 6.532 0.170 1.00 97.00 87 ASN A O 1
ATOM 707 N N . ILE A 1 88 ? -14.425 7.454 0.699 1.00 96.62 88 ILE A N 1
ATOM 708 C CA . ILE A 1 88 ? -13.988 7.752 -0.670 1.00 96.62 88 ILE A CA 1
ATOM 709 C C . ILE A 1 88 ? -13.954 6.497 -1.561 1.00 96.62 88 ILE A C 1
ATOM 711 O O . ILE A 1 88 ? -14.160 6.590 -2.765 1.00 96.62 88 ILE A O 1
ATOM 715 N N . HIS A 1 89 ? -13.802 5.303 -0.977 1.00 97.38 89 HIS A N 1
ATOM 716 C CA . HIS A 1 89 ? -13.754 4.043 -1.724 1.00 97.38 89 HIS A CA 1
ATOM 717 C C . HIS A 1 89 ? -15.095 3.304 -1.831 1.00 97.38 89 HIS A C 1
ATOM 719 O O . HIS A 1 89 ? -15.124 2.157 -2.279 1.00 97.38 89 HIS A O 1
ATOM 725 N N . TYR A 1 90 ? -16.220 3.894 -1.418 1.00 95.75 90 TYR A N 1
ATOM 726 C CA . TYR A 1 90 ? -17.515 3.195 -1.458 1.00 95.75 90 TYR A CA 1
ATOM 727 C C . TYR A 1 90 ? -17.951 2.824 -2.882 1.00 95.75 90 TYR A C 1
ATOM 729 O O . TYR A 1 90 ? -18.504 1.743 -3.093 1.00 95.75 90 TYR A O 1
ATOM 737 N N . GLU A 1 91 ? -17.627 3.657 -3.872 1.00 96.19 91 GLU A N 1
ATOM 738 C CA . GLU A 1 91 ? -17.874 3.356 -5.289 1.00 96.19 91 GLU A CA 1
ATOM 739 C C . GLU A 1 91 ? -16.939 2.260 -5.836 1.00 96.19 91 GLU A C 1
ATOM 741 O O . GLU A 1 91 ? -17.269 1.591 -6.811 1.00 96.19 91 GLU A O 1
ATOM 746 N N . ALA A 1 92 ? -15.819 1.992 -5.157 1.00 96.56 92 ALA A N 1
ATOM 747 C CA . ALA A 1 92 ? -14.865 0.931 -5.483 1.00 96.56 92 ALA A CA 1
ATOM 748 C C . ALA A 1 92 ? -15.169 -0.403 -4.765 1.00 96.56 92 ALA A C 1
ATOM 750 O O . ALA A 1 92 ? -14.301 -1.275 -4.676 1.00 96.56 92 ALA A O 1
ATOM 751 N N . SER A 1 93 ? -16.387 -0.583 -4.238 1.00 95.62 93 SER A N 1
ATOM 752 C CA . SER A 1 93 ? -16.763 -1.749 -3.419 1.00 95.62 93 SER A CA 1
ATOM 753 C C . SER A 1 93 ? -16.508 -3.106 -4.093 1.00 95.62 93 SER A C 1
ATOM 755 O O . SER A 1 93 ? -16.044 -4.031 -3.423 1.00 95.62 93 SER A O 1
ATOM 757 N N . ASP A 1 94 ? -16.719 -3.222 -5.406 1.00 98.19 94 ASP A N 1
ATOM 758 C CA . ASP A 1 94 ? -16.419 -4.444 -6.163 1.00 98.19 94 ASP A CA 1
ATOM 759 C C . ASP A 1 94 ? -14.920 -4.771 -6.150 1.00 98.19 94 ASP A C 1
ATOM 761 O O . ASP A 1 94 ? -14.523 -5.908 -5.881 1.00 98.19 94 ASP A O 1
ATOM 765 N N . ASP A 1 95 ? -14.065 -3.774 -6.382 1.00 98.56 95 ASP A N 1
ATOM 766 C CA . ASP A 1 95 ? -12.614 -3.956 -6.362 1.00 98.56 95 ASP A CA 1
ATOM 767 C C . ASP A 1 95 ? -12.091 -4.195 -4.941 1.00 98.56 95 ASP A C 1
ATOM 769 O O . ASP A 1 95 ? -11.200 -5.021 -4.759 1.00 98.56 95 ASP A O 1
ATOM 773 N N . ILE A 1 96 ? -12.713 -3.605 -3.915 1.00 98.62 96 ILE A N 1
ATOM 774 C CA . ILE A 1 96 ? -12.459 -3.950 -2.506 1.00 98.62 96 ILE A CA 1
ATOM 775 C C . ILE A 1 96 ? -12.704 -5.444 -2.260 1.00 98.62 96 ILE A C 1
ATOM 777 O O . ILE A 1 96 ? -11.870 -6.117 -1.649 1.00 98.62 96 ILE A O 1
ATOM 781 N N . GLN A 1 97 ? -13.826 -5.996 -2.739 1.00 98.56 97 GLN A N 1
ATOM 782 C CA . GLN A 1 97 ? -14.093 -7.434 -2.600 1.00 98.56 97 GLN A CA 1
ATOM 783 C C . GLN A 1 97 ? -13.091 -8.274 -3.393 1.00 98.56 97 GLN A C 1
ATOM 785 O O . GLN A 1 97 ? -12.709 -9.358 -2.950 1.00 98.56 97 GLN A O 1
ATOM 790 N N . ARG A 1 98 ? -12.623 -7.783 -4.545 1.00 98.69 98 ARG A N 1
ATOM 791 C CA . ARG A 1 98 ? -11.582 -8.455 -5.334 1.00 98.69 98 ARG A CA 1
ATOM 792 C C . ARG A 1 98 ? -10.229 -8.449 -4.625 1.00 98.69 98 ARG A C 1
ATOM 794 O O . ARG A 1 98 ? -9.584 -9.493 -4.653 1.00 98.69 98 ARG A O 1
ATOM 801 N N . VAL A 1 99 ? -9.835 -7.365 -3.950 1.00 98.56 99 VAL A N 1
ATOM 802 C CA . VAL A 1 99 ? -8.629 -7.326 -3.095 1.00 98.56 99 VAL A CA 1
ATOM 803 C C . VAL A 1 99 ? -8.755 -8.350 -1.969 1.00 98.56 99 VAL A C 1
ATOM 805 O O . VAL A 1 99 ? -7.894 -9.215 -1.832 1.00 98.56 99 VAL A O 1
ATOM 808 N N . LYS A 1 100 ? -9.877 -8.341 -1.234 1.00 98.38 100 LYS A N 1
ATOM 809 C CA . LYS A 1 100 ? -10.145 -9.301 -0.142 1.00 98.38 100 LYS A CA 1
ATOM 810 C C . LYS A 1 100 ? -10.128 -10.756 -0.611 1.00 98.38 100 LYS A C 1
ATOM 812 O O . LYS A 1 100 ? -9.675 -11.650 0.099 1.00 98.38 100 LYS A O 1
ATOM 817 N N . ALA A 1 101 ? -10.615 -11.003 -1.825 1.00 98.31 101 ALA A N 1
ATOM 818 C CA . ALA A 1 101 ? -10.586 -12.310 -2.475 1.00 98.31 101 ALA A CA 1
ATOM 819 C C . ALA A 1 101 ? -9.242 -12.631 -3.158 1.00 98.31 101 ALA A C 1
ATOM 821 O O . ALA A 1 101 ? -9.148 -13.649 -3.845 1.00 98.31 101 ALA A O 1
ATOM 822 N N . ARG A 1 102 ? -8.225 -11.772 -3.006 1.00 98.19 102 ARG A N 1
ATOM 823 C CA . ARG A 1 102 ? -6.895 -11.870 -3.626 1.00 98.19 102 ARG A CA 1
ATOM 824 C C . ARG A 1 102 ? -6.903 -11.968 -5.157 1.00 98.19 102 ARG A C 1
ATOM 826 O O . ARG A 1 102 ? -6.003 -12.554 -5.751 1.00 98.19 102 ARG A O 1
ATOM 833 N N . LYS A 1 103 ? -7.931 -11.413 -5.806 1.00 98.31 103 LYS A N 1
ATOM 834 C CA . LYS A 1 103 ? -8.107 -11.403 -7.270 1.00 98.31 103 LYS A CA 1
ATOM 835 C C . LYS A 1 103 ? -7.444 -10.217 -7.965 1.00 98.31 103 LYS A C 1
ATOM 837 O O . LYS A 1 103 ? -7.218 -10.303 -9.165 1.00 98.31 103 LYS A O 1
ATOM 842 N N . ILE A 1 104 ? -7.218 -9.131 -7.234 1.00 97.75 104 ILE A N 1
ATOM 843 C CA . ILE A 1 104 ? -6.353 -8.015 -7.629 1.00 97.75 104 ILE A CA 1
ATOM 844 C C . ILE A 1 104 ? -5.456 -7.689 -6.441 1.00 97.75 104 ILE A C 1
ATOM 846 O O . ILE A 1 104 ? -5.855 -7.887 -5.289 1.00 97.75 104 ILE A O 1
ATOM 850 N N . SER A 1 105 ? -4.247 -7.233 -6.717 1.00 96.94 105 SER A N 1
ATOM 851 C CA . SER A 1 105 ? -3.285 -6.788 -5.716 1.00 96.94 105 SER A CA 1
ATOM 852 C C . SER A 1 105 ? -3.667 -5.432 -5.114 1.00 96.94 105 SER A C 1
ATOM 854 O O . SER A 1 105 ? -4.477 -4.678 -5.661 1.00 96.94 105 SER A O 1
ATOM 856 N N . GLY A 1 106 ? -3.033 -5.090 -3.990 1.00 96.94 106 GLY A N 1
ATOM 857 C CA . GLY A 1 106 ? -3.082 -3.727 -3.463 1.00 96.94 106 GLY A CA 1
ATOM 858 C C . GLY A 1 106 ? -2.513 -2.698 -4.431 1.00 96.94 106 GLY A C 1
ATOM 859 O O . GLY A 1 106 ? -3.004 -1.578 -4.472 1.00 96.94 106 GLY A O 1
ATOM 860 N N . THR A 1 107 ? -1.512 -3.085 -5.225 1.00 95.81 107 THR A N 1
ATOM 861 C CA . THR A 1 107 ? -0.886 -2.223 -6.232 1.00 95.81 107 THR A CA 1
ATOM 862 C C . THR A 1 107 ? -1.879 -1.858 -7.327 1.00 95.81 107 THR A C 1
ATOM 864 O O . THR A 1 107 ? -2.050 -0.681 -7.623 1.00 95.81 107 THR A O 1
ATOM 867 N N . GLU A 1 108 ? -2.615 -2.842 -7.854 1.00 97.19 108 GLU A N 1
ATOM 868 C CA . GLU A 1 108 ? -3.677 -2.605 -8.840 1.00 97.19 108 GLU A CA 1
ATOM 869 C C . GLU A 1 108 ? -4.786 -1.704 -8.284 1.00 97.19 108 GLU A C 1
ATOM 871 O O . GLU A 1 108 ? -5.259 -0.805 -8.980 1.00 97.19 108 GLU A O 1
ATOM 876 N N . PHE A 1 109 ? -5.202 -1.916 -7.030 1.00 98.25 109 PHE A N 1
ATOM 877 C CA . PHE A 1 109 ? -6.206 -1.061 -6.394 1.00 98.25 109 PHE A CA 1
ATOM 878 C C . PHE A 1 109 ? -5.699 0.378 -6.233 1.00 98.25 109 PHE A C 1
ATOM 880 O O . PHE A 1 109 ? -6.399 1.318 -6.603 1.00 98.25 109 PHE A O 1
ATOM 887 N N . LEU A 1 110 ? -4.480 0.539 -5.716 1.00 97.94 110 LEU A N 1
ATOM 888 C CA . LEU A 1 110 ? -3.846 1.832 -5.470 1.00 97.94 110 LEU A CA 1
ATOM 889 C C . LEU A 1 110 ? -3.652 2.624 -6.771 1.00 97.94 110 LEU A C 1
ATOM 891 O O . LEU A 1 110 ? -3.961 3.812 -6.817 1.00 97.94 110 LEU A O 1
ATOM 895 N N . ALA A 1 111 ? -3.186 1.967 -7.834 1.00 96.38 111 ALA A N 1
ATOM 896 C CA . ALA A 1 111 ? -3.033 2.579 -9.151 1.00 96.38 111 ALA A CA 1
ATOM 897 C C . ALA A 1 111 ? -4.382 3.057 -9.705 1.00 96.38 111 ALA A C 1
ATOM 899 O O . ALA A 1 111 ? -4.502 4.173 -10.203 1.00 96.38 111 ALA A O 1
ATOM 900 N N . LYS A 1 112 ? -5.419 2.217 -9.593 1.00 97.38 112 LYS A N 1
ATOM 901 C CA . LYS A 1 112 ? -6.730 2.478 -10.193 1.00 97.38 112 LYS A CA 1
ATOM 902 C C . LYS A 1 112 ? -7.554 3.530 -9.450 1.00 97.38 112 LYS A C 1
ATOM 904 O O . LYS A 1 112 ? -8.254 4.302 -10.098 1.00 97.38 112 LYS A O 1
ATOM 909 N N . HIS A 1 113 ? -7.528 3.515 -8.119 1.00 97.88 113 HIS A N 1
ATOM 910 C CA . HIS A 1 113 ? -8.456 4.298 -7.289 1.00 97.88 113 HIS A CA 1
ATOM 911 C C . HIS A 1 113 ? -7.792 5.431 -6.515 1.00 97.88 113 HIS A C 1
ATOM 913 O O . HIS A 1 113 ? -8.500 6.314 -6.038 1.00 97.88 113 HIS A O 1
ATOM 919 N N . CYS A 1 114 ? -6.464 5.418 -6.391 1.00 97.00 114 CYS A N 1
ATOM 920 C CA . CYS A 1 114 ? -5.745 6.349 -5.526 1.00 97.00 114 CYS A CA 1
ATOM 921 C C . CYS A 1 114 ? -4.600 7.089 -6.232 1.00 97.00 114 CYS A C 1
ATOM 923 O O . CYS A 1 114 ? -3.900 7.841 -5.565 1.00 97.00 114 CYS A O 1
ATOM 925 N N . ASP A 1 115 ? -4.367 6.881 -7.534 1.00 96.06 115 ASP A N 1
ATOM 926 C CA . ASP A 1 115 ? -3.279 7.540 -8.284 1.00 96.06 115 ASP A CA 1
ATOM 927 C C . ASP A 1 115 ? -1.916 7.421 -7.566 1.00 96.06 115 ASP A C 1
ATOM 929 O O . ASP A 1 115 ? -1.207 8.398 -7.323 1.00 96.06 115 ASP A O 1
ATOM 933 N N . TYR A 1 116 ? -1.605 6.203 -7.098 1.00 96.75 116 TYR A N 1
ATOM 934 C CA . TYR A 1 116 ? -0.387 5.887 -6.337 1.00 96.75 116 TYR A CA 1
ATOM 935 C C . TYR A 1 116 ? -0.168 6.712 -5.055 1.00 96.75 116 TYR A C 1
ATOM 937 O O . TYR A 1 116 ? 0.964 6.876 -4.578 1.00 96.75 116 TYR A O 1
ATOM 945 N N . ARG A 1 117 ? -1.259 7.196 -4.458 1.00 97.00 117 ARG A N 1
ATOM 946 C CA . ARG A 1 117 ? -1.264 8.019 -3.250 1.00 97.00 117 ARG A CA 1
ATOM 947 C C . ARG A 1 117 ? -2.001 7.363 -2.100 1.00 97.00 117 ARG A C 1
ATOM 949 O O . ARG A 1 117 ? -2.974 6.650 -2.285 1.00 97.00 117 ARG A O 1
ATOM 956 N N . LEU A 1 118 ? -1.550 7.678 -0.897 1.00 97.81 118 LEU A N 1
ATOM 957 C CA . LEU A 1 118 ? -2.266 7.429 0.340 1.00 97.81 118 LEU A CA 1
ATOM 958 C C . LEU A 1 118 ? -2.435 8.750 1.083 1.00 97.81 118 LEU A C 1
ATOM 960 O O . LEU A 1 118 ? -1.520 9.573 1.153 1.00 97.81 118 LEU A O 1
ATOM 964 N N . SER A 1 119 ? -3.619 8.964 1.618 1.00 95.94 119 SER A N 1
ATOM 965 C CA . SER A 1 119 ? -4.074 10.161 2.313 1.00 95.94 119 SER A CA 1
ATOM 966 C C . SER A 1 119 ? -4.913 9.756 3.523 1.00 95.94 119 SER A C 1
ATOM 968 O O . SER A 1 119 ? -5.222 8.581 3.722 1.00 95.94 119 SER A O 1
ATOM 970 N N . ASP A 1 120 ? -5.255 10.714 4.373 1.00 94.69 120 ASP A N 1
ATOM 971 C CA . ASP A 1 120 ? -6.149 10.485 5.507 1.00 94.69 120 ASP A CA 1
ATOM 972 C C . ASP A 1 120 ? -7.572 10.075 5.089 1.00 94.69 120 ASP A C 1
ATOM 974 O O . ASP A 1 120 ? -8.221 9.311 5.809 1.00 94.69 120 ASP A O 1
ATOM 978 N N . GLU A 1 121 ? -8.033 10.521 3.917 1.00 95.44 121 GLU A N 1
ATOM 979 C CA . GLU A 1 121 ? -9.342 10.175 3.344 1.00 95.44 121 GLU A CA 1
ATOM 980 C C . GLU A 1 121 ? -9.476 8.688 2.986 1.00 95.44 121 GLU A C 1
ATOM 982 O O . GLU A 1 121 ? -10.591 8.157 2.993 1.00 95.44 121 GLU A O 1
ATOM 987 N N . ASP A 1 122 ? -8.360 7.991 2.744 1.00 97.56 122 ASP A N 1
ATOM 988 C CA . ASP A 1 122 ? -8.339 6.548 2.466 1.00 97.56 122 ASP A CA 1
ATOM 989 C C . ASP A 1 122 ? -8.642 5.711 3.726 1.00 97.56 122 ASP A C 1
ATOM 991 O O . ASP A 1 122 ? -8.848 4.493 3.654 1.00 97.56 122 ASP A O 1
ATOM 995 N N . PHE A 1 123 ? -8.719 6.348 4.900 1.00 97.69 123 PHE A N 1
ATOM 996 C CA . PHE A 1 123 ? -8.958 5.696 6.182 1.00 97.69 123 PHE A CA 1
ATOM 997 C C . PHE A 1 123 ? -10.303 6.071 6.803 1.00 97.69 123 PHE A C 1
ATOM 999 O O . PHE A 1 123 ? -10.704 7.230 6.891 1.00 97.69 123 PHE A O 1
ATOM 1006 N N . SER A 1 124 ? -10.969 5.070 7.370 1.00 97.06 124 SER A N 1
ATOM 1007 C CA . SER A 1 124 ? -12.080 5.281 8.293 1.00 97.06 124 SER A CA 1
ATOM 1008 C C . SER A 1 124 ? -11.613 6.050 9.545 1.00 97.06 124 SER A C 1
ATOM 1010 O O . SER A 1 124 ? -10.491 5.834 10.019 1.00 97.06 124 SER A O 1
ATOM 1012 N N . PRO A 1 125 ? -12.474 6.878 10.168 1.00 95.12 125 PRO A N 1
ATOM 1013 C CA . PRO A 1 125 ? -12.107 7.623 11.377 1.00 95.12 125 PRO A CA 1
ATOM 1014 C C . PRO A 1 125 ? -11.621 6.743 12.540 1.00 95.12 125 PRO A C 1
ATOM 1016 O O . PRO A 1 125 ? -10.847 7.196 13.378 1.00 95.12 125 PRO A O 1
ATOM 1019 N N . GLU A 1 126 ? -12.046 5.474 12.596 1.00 94.75 126 GLU A N 1
ATOM 1020 C CA . GLU A 1 126 ? -11.636 4.539 13.650 1.00 94.75 126 GLU A CA 1
ATOM 1021 C C . GLU A 1 126 ? -10.121 4.278 13.654 1.00 94.75 126 GLU A C 1
ATOM 1023 O O . GLU A 1 126 ? -9.518 4.148 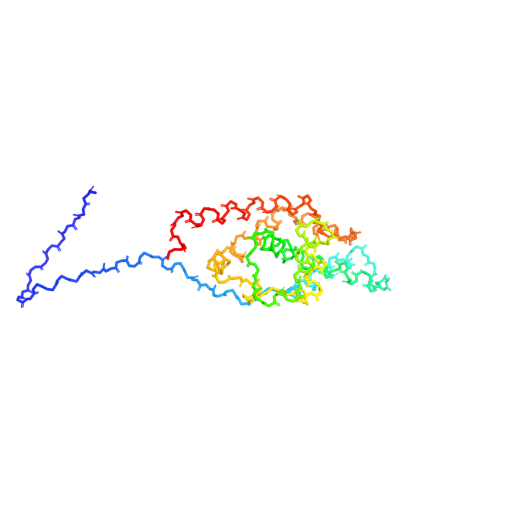14.725 1.00 94.75 126 GLU A O 1
ATOM 1028 N N . ILE A 1 127 ? -9.503 4.157 12.476 1.00 96.06 127 ILE A N 1
ATOM 1029 C CA . ILE A 1 127 ? -8.101 3.739 12.360 1.00 96.06 127 ILE A CA 1
ATOM 1030 C C . ILE A 1 127 ? -7.133 4.925 12.334 1.00 96.06 127 ILE A C 1
ATOM 1032 O O . ILE A 1 127 ? -5.954 4.732 12.630 1.00 96.06 127 ILE A O 1
ATOM 1036 N N . GLN A 1 128 ? -7.600 6.142 12.029 1.00 94.75 128 GLN A N 1
ATOM 1037 C CA . GLN A 1 128 ? -6.736 7.319 11.852 1.00 94.75 128 GLN A CA 1
ATOM 1038 C C . GLN A 1 128 ? -5.741 7.532 13.010 1.00 94.75 128 GLN A C 1
ATOM 1040 O O . GLN A 1 128 ? -4.542 7.619 12.735 1.00 94.75 128 GLN A O 1
ATOM 1045 N N . PRO A 1 129 ? -6.140 7.478 14.301 1.00 94.19 129 PRO A N 1
ATOM 1046 C CA . PRO A 1 129 ? -5.189 7.679 15.398 1.00 94.19 129 PRO A CA 1
ATOM 1047 C C . PRO A 1 129 ? -4.081 6.614 15.463 1.00 94.19 129 PRO A C 1
ATOM 1049 O O . PRO A 1 129 ? -2.973 6.883 15.934 1.00 94.19 129 PRO A O 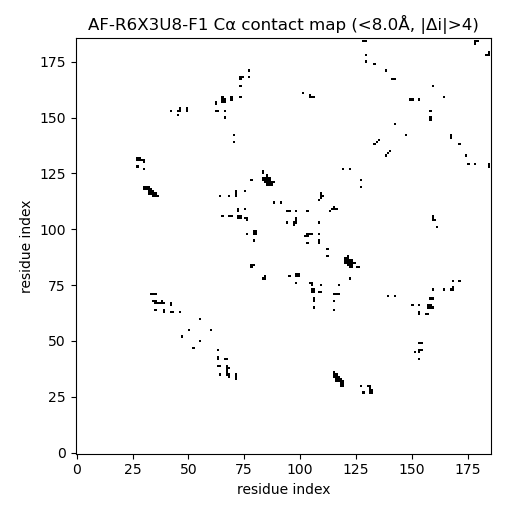1
ATOM 1052 N N . PHE A 1 130 ? -4.361 5.390 15.002 1.00 95.88 130 PHE A N 1
ATOM 1053 C CA . PHE A 1 130 ? -3.342 4.354 14.867 1.00 95.88 130 PHE A CA 1
ATOM 1054 C C . PHE A 1 130 ? -2.389 4.677 13.717 1.00 95.88 130 PHE A C 1
ATOM 1056 O O . PHE A 1 130 ? -1.176 4.607 13.914 1.00 95.88 130 PHE A O 1
ATOM 1063 N N . VAL A 1 131 ? -2.916 5.058 12.549 1.00 96.06 131 VAL A N 1
ATOM 1064 C CA . VAL A 1 131 ? -2.106 5.397 11.368 1.00 96.06 131 VAL A CA 1
ATOM 1065 C C . VAL A 1 131 ? -1.121 6.523 11.688 1.00 96.06 131 VAL A C 1
ATOM 1067 O O . VAL A 1 131 ? 0.079 6.349 11.467 1.00 96.06 131 VAL A O 1
ATOM 1070 N N . GLU A 1 132 ? -1.592 7.612 12.301 1.00 93.62 132 GLU A N 1
ATOM 1071 C CA . GLU A 1 132 ? -0.781 8.782 12.683 1.00 93.62 132 GLU A CA 1
ATOM 1072 C C . GLU A 1 132 ? 0.432 8.418 13.551 1.00 93.62 132 GLU A C 1
ATOM 1074 O O . GLU A 1 132 ? 1.523 8.966 13.389 1.00 93.62 132 GLU A O 1
ATOM 1079 N N . CYS A 1 133 ? 0.272 7.464 14.473 1.00 92.88 133 CYS A N 1
ATOM 1080 C CA . CYS A 1 133 ? 1.345 7.064 15.385 1.00 92.88 133 CYS A CA 1
ATOM 1081 C C . CYS A 1 133 ? 2.231 5.925 14.851 1.00 92.88 133 CYS A C 1
ATOM 1083 O O . CYS A 1 133 ? 3.289 5.646 15.428 1.00 92.88 133 CYS A O 1
ATOM 1085 N N . TYR A 1 134 ? 1.804 5.236 13.789 1.00 95.19 134 TYR A N 1
ATOM 1086 C CA . TYR A 1 134 ? 2.413 3.983 13.345 1.00 95.19 134 TYR A CA 1
ATOM 1087 C C . TYR A 1 134 ? 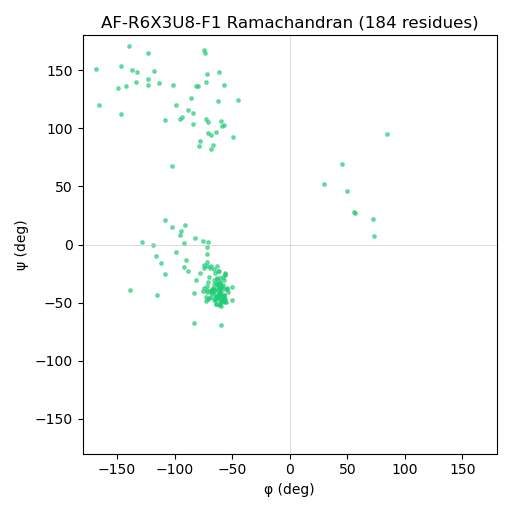3.063 4.065 11.966 1.00 95.19 134 TYR A C 1
ATOM 1089 O O . TYR A 1 134 ? 4.174 3.551 11.821 1.00 95.19 134 TYR A O 1
ATOM 1097 N N . TYR A 1 135 ? 2.420 4.694 10.977 1.00 96.56 135 TYR A N 1
ATOM 1098 C CA . TYR A 1 135 ? 2.813 4.569 9.570 1.00 96.56 135 TYR A CA 1
ATOM 1099 C C . TYR A 1 135 ? 4.257 5.049 9.325 1.00 96.56 135 TYR A C 1
ATOM 1101 O O . TYR A 1 135 ? 5.177 4.245 9.159 1.00 96.56 135 TYR A O 1
ATOM 1109 N N . PHE A 1 136 ? 4.513 6.353 9.429 1.00 93.62 136 PHE A N 1
ATOM 1110 C CA . PHE A 1 136 ? 5.858 6.892 9.190 1.00 93.62 136 PHE A CA 1
ATOM 1111 C C . PHE A 1 136 ? 6.861 6.518 10.292 1.00 93.62 136 PHE A C 1
ATOM 1113 O O . PHE A 1 136 ? 8.056 6.392 10.041 1.00 93.62 136 PHE A O 1
ATOM 1120 N N . GLN A 1 137 ? 6.385 6.303 11.523 1.00 90.81 137 GLN A N 1
ATOM 1121 C CA . GLN A 1 137 ? 7.255 6.083 12.683 1.00 90.81 137 GLN A CA 1
ATOM 1122 C C . GLN A 1 137 ? 7.776 4.647 12.802 1.00 90.81 137 GLN A C 1
ATOM 1124 O O . GLN A 1 137 ? 8.845 4.423 13.369 1.00 90.81 137 GLN A O 1
ATOM 1129 N N . LYS A 1 138 ? 7.007 3.652 12.346 1.00 94.81 138 LYS A N 1
ATOM 1130 C CA . LYS A 1 138 ? 7.317 2.231 12.573 1.00 94.81 138 LYS A CA 1
ATOM 1131 C C . LYS A 1 138 ? 7.069 1.355 11.358 1.00 94.81 138 LYS A C 1
ATOM 1133 O O . LYS A 1 138 ? 7.850 0.430 11.147 1.00 94.81 138 LYS A O 1
ATOM 1138 N N . TYR A 1 139 ? 6.001 1.590 10.601 1.00 97.12 139 TYR A N 1
ATOM 1139 C CA . TYR A 1 139 ? 5.655 0.744 9.462 1.00 97.12 139 TYR A CA 1
ATOM 1140 C C . TYR A 1 139 ? 6.721 0.809 8.363 1.00 97.12 139 TYR A C 1
ATOM 1142 O O . TYR A 1 139 ? 7.250 -0.241 8.003 1.00 97.12 139 TYR A O 1
ATOM 1150 N N . ILE A 1 140 ? 7.120 2.009 7.923 1.00 95.00 140 ILE A N 1
ATOM 1151 C CA . ILE A 1 140 ? 8.141 2.180 6.869 1.00 95.00 140 ILE A CA 1
ATOM 1152 C C . ILE A 1 140 ? 9.452 1.470 7.239 1.00 95.00 140 ILE A C 1
ATOM 1154 O O . ILE A 1 140 ? 9.957 0.646 6.485 1.00 95.00 140 ILE A O 1
ATOM 1158 N N . GLN A 1 141 ? 9.934 1.646 8.473 1.00 94.44 141 GLN A N 1
ATOM 1159 C CA . GLN A 1 141 ? 11.146 0.965 8.954 1.00 94.44 141 GLN A CA 1
ATOM 1160 C C . GLN A 1 141 ? 11.016 -0.570 8.956 1.00 94.44 141 GLN A C 1
ATOM 1162 O O . GLN A 1 141 ? 11.989 -1.296 8.735 1.00 94.44 141 GLN A O 1
ATOM 1167 N N . GLN A 1 142 ? 9.824 -1.092 9.261 1.00 95.19 142 GLN A N 1
ATOM 1168 C CA . GLN A 1 142 ? 9.555 -2.531 9.237 1.00 95.19 142 GLN A CA 1
ATOM 1169 C C . GLN A 1 142 ? 9.501 -3.071 7.811 1.00 95.19 142 GLN A C 1
ATOM 1171 O O . GLN A 1 142 ? 10.029 -4.160 7.574 1.00 95.19 142 GLN A O 1
ATOM 1176 N N . TYR A 1 143 ? 8.885 -2.318 6.902 1.00 95.00 143 TYR A N 1
ATOM 1177 C CA . TYR A 1 143 ? 8.848 -2.614 5.478 1.00 95.00 143 TYR A CA 1
ATOM 1178 C C . TYR A 1 143 ? 10.273 -2.662 4.908 1.00 95.00 143 TYR A C 1
ATOM 1180 O O . TYR A 1 143 ? 10.684 -3.705 4.395 1.00 95.00 143 TYR A O 1
ATOM 1188 N N . ASP A 1 144 ? 11.079 -1.619 5.125 1.00 92.12 144 ASP A N 1
ATOM 1189 C CA . ASP A 1 144 ? 12.461 -1.550 4.635 1.00 92.12 144 ASP A CA 1
ATOM 1190 C C . ASP A 1 144 ? 13.296 -2.724 5.146 1.00 92.12 144 ASP A C 1
ATOM 1192 O O . ASP A 1 144 ? 13.990 -3.404 4.391 1.00 92.12 144 ASP A O 1
ATOM 1196 N N . LYS A 1 145 ? 13.187 -3.047 6.439 1.00 92.31 145 LYS A N 1
ATOM 1197 C CA . LYS A 1 145 ? 13.935 -4.166 7.023 1.00 92.31 145 LYS A CA 1
ATOM 1198 C C . LYS A 1 145 ? 13.594 -5.516 6.384 1.00 92.31 145 LYS A C 1
ATOM 1200 O O . LYS A 1 145 ? 14.461 -6.391 6.339 1.00 92.31 145 LYS A O 1
ATOM 1205 N N . LEU A 1 146 ? 12.349 -5.715 5.957 1.00 89.50 146 LEU A N 1
ATOM 1206 C CA . LEU A 1 146 ? 11.903 -6.967 5.345 1.00 89.50 146 LEU A CA 1
ATOM 1207 C C . LEU A 1 146 ? 12.238 -7.030 3.855 1.00 89.50 146 LEU A C 1
ATOM 1209 O O . LEU A 1 146 ? 12.693 -8.073 3.387 1.00 89.50 146 LEU A O 1
ATOM 1213 N N . PHE A 1 147 ? 12.051 -5.927 3.131 1.00 88.19 147 PHE A N 1
ATOM 1214 C CA . PHE A 1 147 ? 11.976 -5.954 1.671 1.00 88.19 147 PHE A CA 1
ATOM 1215 C C . PHE A 1 147 ? 13.054 -5.135 0.961 1.00 88.19 147 PHE A C 1
ATOM 1217 O O . PHE A 1 147 ? 13.126 -5.200 -0.263 1.00 88.19 147 PHE A O 1
ATOM 1224 N N . ASN A 1 148 ? 13.962 -4.454 1.673 1.00 80.62 148 ASN A N 1
ATOM 1225 C CA . ASN A 1 148 ? 15.032 -3.668 1.039 1.00 80.62 148 ASN A CA 1
ATOM 1226 C C . ASN A 1 148 ? 15.852 -4.497 0.032 1.00 80.62 148 ASN A C 1
ATOM 1228 O O . ASN A 1 148 ? 16.121 -4.046 -1.073 1.00 80.62 148 ASN A O 1
ATOM 1232 N N . LYS A 1 149 ? 16.172 -5.763 0.341 1.00 74.75 149 LYS A N 1
ATOM 1233 C CA . LYS A 1 149 ? 16.879 -6.640 -0.615 1.00 74.75 149 LYS A CA 1
ATOM 1234 C C . LYS A 1 149 ? 16.074 -6.927 -1.886 1.00 74.75 149 LYS A C 1
ATOM 1236 O O . LYS A 1 149 ? 16.670 -7.046 -2.949 1.00 74.75 149 LYS A O 1
ATOM 1241 N N . LYS A 1 150 ? 14.747 -7.036 -1.786 1.00 69.88 150 LYS A N 1
ATOM 1242 C CA . LYS A 1 150 ? 13.860 -7.224 -2.943 1.00 69.88 150 LYS A CA 1
ATOM 1243 C C . LYS A 1 150 ? 13.772 -5.935 -3.762 1.00 69.88 150 LYS A C 1
ATOM 1245 O O . LYS A 1 150 ? 13.862 -5.992 -4.980 1.00 69.88 150 LYS A O 1
ATOM 1250 N N . ALA A 1 151 ? 13.731 -4.781 -3.093 1.00 66.75 151 ALA A N 1
ATOM 1251 C CA . ALA A 1 151 ? 13.811 -3.463 -3.725 1.00 66.75 151 ALA A CA 1
ATOM 1252 C C . ALA A 1 151 ? 15.151 -3.203 -4.446 1.00 66.75 151 ALA A C 1
ATOM 1254 O O . ALA A 1 151 ? 15.226 -2.323 -5.295 1.00 66.75 151 ALA A O 1
ATOM 1255 N N . MET A 1 152 ? 16.209 -3.965 -4.145 1.00 67.94 152 MET A N 1
ATOM 1256 C CA . MET A 1 152 ? 17.461 -3.935 -4.916 1.00 67.94 152 MET A CA 1
ATOM 1257 C C . MET A 1 152 ? 17.369 -4.708 -6.239 1.00 67.94 152 MET A C 1
ATOM 1259 O O . MET A 1 152 ? 18.115 -4.408 -7.166 1.00 67.94 152 MET A O 1
ATOM 1263 N N . ALA A 1 153 ? 16.473 -5.691 -6.347 1.00 71.25 153 ALA A N 1
ATOM 1264 C CA . ALA A 1 153 ? 16.311 -6.553 -7.517 1.00 71.25 153 ALA A CA 1
ATOM 1265 C C . ALA A 1 153 ? 15.087 -6.115 -8.343 1.00 71.25 153 ALA A C 1
ATOM 1267 O O . ALA A 1 153 ? 14.078 -6.815 -8.394 1.00 71.25 153 ALA A O 1
ATOM 1268 N N . LEU A 1 154 ? 15.179 -4.928 -8.949 1.00 72.50 154 LEU A N 1
ATOM 1269 C CA . LEU A 1 154 ? 14.085 -4.214 -9.627 1.00 72.50 154 LEU A CA 1
ATOM 1270 C C . LEU A 1 154 ? 13.637 -4.822 -10.961 1.00 72.50 154 LEU A C 1
ATOM 1272 O O . LEU A 1 154 ? 12.566 -4.490 -11.449 1.00 72.50 154 LEU A O 1
ATOM 1276 N N . LEU A 1 155 ? 14.426 -5.725 -11.547 1.00 74.06 155 LEU A N 1
ATOM 1277 C CA . LEU A 1 155 ? 14.069 -6.408 -12.797 1.00 74.06 155 LEU A CA 1
ATOM 1278 C C . LEU A 1 155 ? 13.002 -7.505 -12.623 1.00 74.06 155 LEU A C 1
ATOM 1280 O O . LEU A 1 155 ? 12.693 -8.216 -13.578 1.00 74.06 155 LEU A O 1
ATOM 1284 N N . HIS A 1 156 ? 12.459 -7.691 -11.417 1.00 74.44 156 HIS A N 1
ATOM 1285 C CA . HIS A 1 156 ? 11.309 -8.565 -11.226 1.00 74.44 156 HIS A CA 1
ATOM 1286 C C . HIS A 1 156 ? 10.022 -7.822 -11.644 1.00 74.44 156 HIS A C 1
ATOM 1288 O O . HIS A 1 156 ? 9.861 -6.670 -11.252 1.00 74.44 156 HIS A O 1
ATOM 1294 N N . PRO A 1 157 ? 9.086 -8.455 -12.380 1.00 72.25 157 PRO A N 1
ATOM 1295 C CA . PRO A 1 157 ? 7.938 -7.754 -12.971 1.00 72.25 157 PRO A CA 1
ATOM 1296 C C . PRO A 1 157 ? 6.993 -7.078 -11.972 1.00 72.25 157 PRO A C 1
ATOM 1298 O O . PRO A 1 157 ? 6.282 -6.163 -12.347 1.00 72.25 157 PRO A O 1
ATOM 1301 N N . SER A 1 158 ? 6.962 -7.523 -10.713 1.00 81.44 158 SER A N 1
ATOM 1302 C CA . SER A 1 158 ? 6.187 -6.844 -9.669 1.00 81.44 158 SER A CA 1
ATOM 1303 C C . SER A 1 158 ? 6.828 -6.989 -8.286 1.00 81.44 158 SER A C 1
ATOM 1305 O O . SER A 1 158 ? 7.228 -8.093 -7.896 1.00 81.44 158 SER A O 1
ATOM 1307 N N . PRO A 1 159 ? 6.935 -5.916 -7.491 1.00 87.94 159 PRO A N 1
ATOM 1308 C CA . PRO A 1 159 ? 7.428 -5.989 -6.120 1.00 87.94 159 PRO A CA 1
ATOM 1309 C C . PRO A 1 159 ? 6.398 -6.588 -5.157 1.00 87.94 159 PRO A C 1
ATOM 1311 O O . PRO A 1 159 ? 6.785 -7.078 -4.090 1.00 87.94 159 PRO A O 1
ATOM 1314 N N . PHE A 1 160 ? 5.112 -6.581 -5.515 1.00 93.00 160 PHE A N 1
ATOM 1315 C CA . PHE A 1 160 ? 4.043 -7.075 -4.660 1.00 93.00 160 PHE A CA 1
ATOM 1316 C C . PHE A 1 160 ? 3.936 -8.599 -4.754 1.00 93.00 160 PHE A C 1
ATOM 1318 O O . PHE A 1 160 ? 3.972 -9.191 -5.830 1.00 93.00 160 PHE A O 1
ATOM 1325 N N . SER A 1 161 ? 3.766 -9.258 -3.611 1.00 94.56 161 SER A N 1
ATOM 1326 C CA . SER A 1 161 ? 3.286 -10.637 -3.568 1.00 94.56 161 SER A CA 1
ATOM 1327 C C . SER A 1 161 ? 2.436 -10.859 -2.327 1.00 94.56 161 SER A C 1
ATOM 1329 O O . SER A 1 161 ? 2.601 -10.182 -1.307 1.00 94.56 161 SER A O 1
ATOM 1331 N N . TRP A 1 162 ? 1.522 -11.825 -2.400 1.00 97.38 162 TRP A N 1
ATOM 1332 C CA . TRP A 1 162 ? 0.670 -12.166 -1.264 1.00 97.38 162 TRP A CA 1
ATOM 1333 C C . TRP A 1 162 ? 1.469 -12.750 -0.098 1.00 97.38 162 TRP A C 1
ATOM 1335 O O . TRP A 1 162 ? 1.112 -12.514 1.053 1.00 97.38 162 TRP A O 1
ATOM 1345 N N . GLU A 1 163 ? 2.572 -13.449 -0.368 1.00 96.19 163 GLU A N 1
ATOM 1346 C CA . GLU A 1 163 ? 3.475 -13.957 0.667 1.00 96.19 163 GLU A CA 1
ATOM 1347 C C . GLU A 1 163 ? 4.134 -12.816 1.452 1.00 96.19 163 GLU A C 1
ATOM 1349 O O . GLU A 1 163 ? 4.169 -12.856 2.685 1.00 96.19 163 GLU A O 1
ATOM 1354 N N . ASP A 1 164 ? 4.621 -11.783 0.760 1.00 95.25 164 ASP A N 1
ATOM 1355 C CA . ASP A 1 164 ? 5.233 -10.614 1.397 1.00 95.25 164 ASP A CA 1
ATOM 1356 C C . ASP A 1 164 ? 4.187 -9.797 2.159 1.00 95.25 164 ASP A C 1
ATOM 1358 O O . ASP A 1 164 ? 4.413 -9.402 3.311 1.00 95.25 164 ASP A O 1
ATOM 1362 N N . TYR A 1 165 ? 3.004 -9.629 1.564 1.00 97.88 165 TYR A N 1
ATOM 1363 C CA . TYR A 1 165 ? 1.860 -9.035 2.240 1.00 97.88 165 TYR A CA 1
ATOM 1364 C C . TYR A 1 165 ? 1.525 -9.782 3.542 1.00 97.88 165 TYR A C 1
ATOM 1366 O O . TYR A 1 165 ? 1.445 -9.169 4.607 1.00 97.88 165 TYR A O 1
ATOM 1374 N N . ASP A 1 166 ? 1.418 -11.112 3.509 1.00 98.19 166 ASP A N 1
ATOM 1375 C CA . ASP A 1 166 ? 1.101 -11.929 4.685 1.00 98.19 166 ASP A CA 1
ATOM 1376 C C . ASP A 1 166 ? 2.152 -11.790 5.805 1.00 98.19 166 ASP A C 1
ATOM 1378 O O . ASP A 1 166 ? 1.830 -11.924 6.994 1.00 98.19 166 ASP A O 1
ATOM 1382 N N . LEU A 1 167 ? 3.414 -11.504 5.466 1.00 97.25 167 LEU A N 1
ATOM 1383 C CA . LEU A 1 167 ? 4.477 -11.239 6.439 1.00 97.25 167 LEU A CA 1
ATOM 1384 C C . LEU A 1 167 ? 4.314 -9.878 7.120 1.00 97.25 167 LEU A C 1
ATOM 1386 O O . LEU A 1 167 ? 4.396 -9.795 8.355 1.00 97.25 167 LEU A O 1
ATOM 1390 N N . ILE A 1 168 ? 4.096 -8.813 6.347 1.00 97.62 168 ILE A N 1
ATOM 1391 C CA . ILE A 1 168 ? 3.977 -7.458 6.898 1.00 97.62 168 ILE A CA 1
ATOM 1392 C C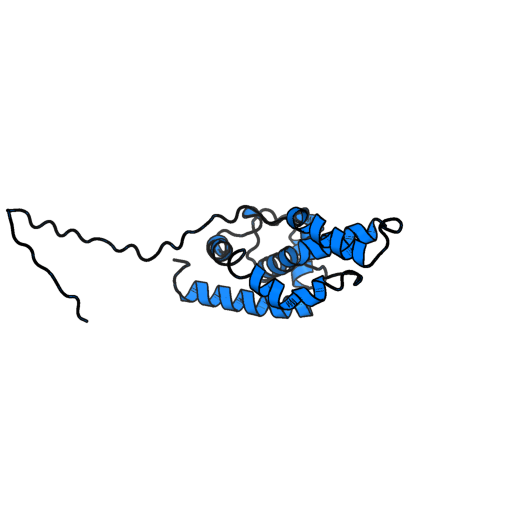 . ILE A 1 168 ? 2.625 -7.252 7.593 1.00 97.62 168 ILE A C 1
ATOM 1394 O O . ILE A 1 168 ? 2.593 -6.703 8.697 1.00 97.62 168 ILE A O 1
ATOM 1398 N N . ALA A 1 169 ? 1.534 -7.810 7.063 1.00 98.44 169 ALA A N 1
ATOM 1399 C CA . ALA A 1 169 ? 0.191 -7.750 7.644 1.00 98.44 169 ALA A CA 1
ATOM 1400 C C . ALA A 1 169 ? 0.152 -8.294 9.080 1.00 98.44 169 ALA A C 1
ATOM 1402 O O . ALA A 1 169 ? -0.498 -7.717 9.957 1.00 98.44 169 ALA A O 1
ATOM 1403 N N . LYS A 1 170 ? 0.908 -9.360 9.381 1.00 98.12 170 LYS A N 1
ATOM 1404 C CA . LYS A 1 170 ? 1.053 -9.890 10.753 1.00 98.12 170 LYS A CA 1
ATOM 1405 C C . LYS A 1 170 ? 1.676 -8.868 11.709 1.00 98.12 170 LYS A C 1
ATOM 1407 O O . LYS A 1 170 ? 1.280 -8.798 12.876 1.00 98.12 170 LYS A O 1
ATOM 1412 N N . ARG A 1 171 ? 2.641 -8.069 11.239 1.00 97.69 171 ARG A N 1
ATOM 1413 C CA . ARG A 1 171 ? 3.300 -7.022 12.041 1.00 97.69 171 ARG A CA 1
ATOM 1414 C C . ARG A 1 171 ? 2.371 -5.840 12.280 1.00 97.69 171 ARG A C 1
ATOM 1416 O O . ARG A 1 171 ? 2.246 -5.431 13.436 1.00 97.69 171 ARG A O 1
ATOM 1423 N N . ILE A 1 172 ? 1.678 -5.376 11.239 1.00 98.44 172 ILE A N 1
ATOM 1424 C CA . ILE A 1 172 ? 0.683 -4.297 11.339 1.00 98.44 172 ILE A CA 1
ATOM 1425 C C . ILE A 1 172 ? -0.432 -4.713 12.304 1.00 98.44 172 ILE A C 1
ATOM 1427 O O . ILE A 1 172 ? -0.700 -4.020 13.281 1.00 98.44 172 ILE A O 1
ATOM 1431 N N . THR A 1 173 ? -0.989 -5.916 12.129 1.00 98.50 173 THR A N 1
ATOM 1432 C CA . THR A 1 173 ? -2.043 -6.467 12.998 1.00 98.50 173 THR A CA 1
ATOM 1433 C C . THR A 1 173 ? -1.609 -6.536 14.461 1.00 98.50 173 THR A C 1
ATOM 1435 O O . THR A 1 173 ? -2.375 -6.191 15.361 1.00 98.50 173 THR A O 1
ATOM 1438 N N . ARG A 1 174 ? -0.373 -6.976 14.735 1.00 97.56 174 ARG A N 1
ATOM 1439 C CA . ARG A 1 174 ? 0.164 -7.001 16.102 1.00 97.56 174 ARG A CA 1
ATOM 1440 C C . ARG A 1 174 ? 0.295 -5.591 16.674 1.00 97.56 174 ARG A C 1
ATOM 1442 O O . ARG A 1 174 ? -0.065 -5.388 17.832 1.00 97.56 174 ARG A O 1
ATOM 1449 N N . ALA A 1 175 ? 0.804 -4.641 15.892 1.00 96.94 175 ALA A N 1
ATOM 1450 C CA . ALA A 1 175 ? 0.937 -3.251 16.312 1.00 96.94 175 ALA A CA 1
ATOM 1451 C C . ALA A 1 175 ? -0.431 -2.624 16.617 1.00 96.94 175 ALA A C 1
ATOM 1453 O O . ALA A 1 175 ? -0.590 -2.028 17.680 1.00 96.94 175 ALA A O 1
ATOM 1454 N N . TYR A 1 176 ? -1.425 -2.848 15.757 1.00 97.31 176 TYR A N 1
ATOM 1455 C CA . TYR A 1 176 ? -2.795 -2.375 15.948 1.00 97.31 176 TYR A CA 1
ATOM 1456 C C . TYR A 1 176 ? -3.429 -2.940 17.226 1.00 97.31 176 TYR A C 1
ATOM 1458 O O . TYR A 1 176 ? -3.947 -2.190 18.054 1.00 97.31 176 TYR A O 1
ATOM 1466 N N . LYS A 1 177 ? -3.313 -4.255 17.457 1.00 96.31 177 LYS A N 1
ATOM 1467 C CA . LYS A 1 177 ? -3.826 -4.899 18.680 1.00 96.31 177 LYS A CA 1
ATOM 1468 C C . LYS A 1 177 ? -3.171 -4.348 19.950 1.00 96.31 177 LYS A C 1
ATOM 1470 O O . LYS A 1 177 ? -3.865 -4.115 20.937 1.00 96.31 177 LYS A O 1
ATOM 1475 N N . LEU A 1 178 ? -1.855 -4.124 19.930 1.00 94.88 178 LEU A N 1
ATOM 1476 C CA . LEU A 1 178 ? -1.134 -3.523 21.058 1.00 94.88 178 LEU A CA 1
ATOM 1477 C C . LEU A 1 178 ? -1.570 -2.075 21.298 1.00 94.88 178 LEU A C 1
ATOM 1479 O O . LEU A 1 178 ? -1.804 -1.696 22.441 1.00 94.88 178 LEU A O 1
AT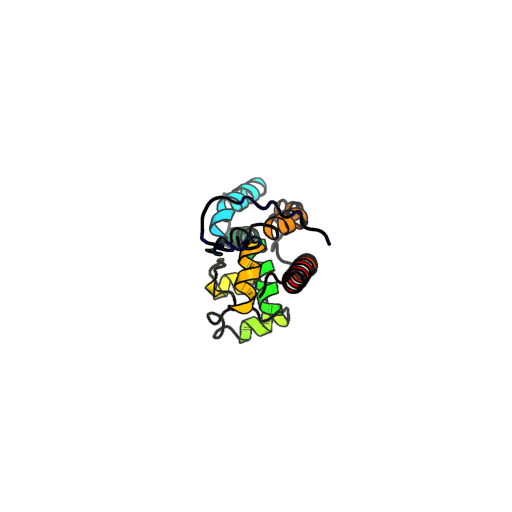OM 1483 N N . TRP A 1 179 ? -1.729 -1.289 20.233 1.00 94.25 179 TRP A N 1
ATOM 1484 C CA . TRP A 1 179 ? -2.210 0.087 20.317 1.00 94.25 179 TRP A CA 1
ATOM 1485 C C . TRP A 1 179 ? -3.613 0.172 20.942 1.00 94.25 179 TRP A C 1
ATOM 1487 O O . TRP A 1 179 ? -3.808 0.942 21.885 1.00 94.25 179 TRP A O 1
ATOM 1497 N N . LYS A 1 180 ? -4.558 -0.686 20.515 1.00 91.94 180 LYS A N 1
ATOM 1498 C CA . LYS A 1 180 ? -5.899 -0.786 21.132 1.00 91.94 180 LYS A CA 1
ATOM 1499 C C . LYS A 1 180 ? -5.813 -1.183 22.612 1.00 91.94 180 LYS A C 1
ATOM 1501 O O . LYS A 1 180 ? -6.536 -0.627 23.434 1.00 91.94 180 LYS A O 1
ATOM 1506 N N . PHE A 1 181 ? -4.930 -2.122 22.966 1.00 89.25 181 PHE A N 1
ATOM 1507 C CA . PHE A 1 181 ? -4.770 -2.599 24.346 1.00 89.25 181 PHE A CA 1
ATOM 1508 C C . PHE A 1 181 ? -4.181 -1.540 25.290 1.00 89.25 181 PHE A C 1
ATOM 1510 O O . PHE A 1 181 ? -4.625 -1.419 26.428 1.00 89.25 181 PHE A O 1
ATOM 1517 N N . CYS A 1 182 ? -3.216 -0.740 24.827 1.00 82.00 182 CYS A N 1
ATOM 1518 C CA . CYS A 1 182 ? -2.560 0.299 25.628 1.00 82.00 182 CYS A CA 1
ATOM 1519 C C . CYS A 1 182 ? -3.451 1.518 25.940 1.00 82.00 182 CYS A C 1
ATOM 1521 O O . CYS A 1 182 ? -2.981 2.461 26.570 1.00 82.00 182 CYS A O 1
ATOM 1523 N N . GLY A 1 183 ? -4.722 1.523 25.523 1.00 63.56 183 GLY A N 1
ATOM 1524 C CA . GLY A 1 183 ? -5.662 2.610 25.810 1.00 63.56 183 GLY A CA 1
ATOM 1525 C C . GLY A 1 183 ? -5.407 3.891 25.015 1.00 63.56 183 GLY A C 1
ATOM 1526 O O . GLY A 1 183 ? -6.083 4.881 25.250 1.00 63.56 183 GLY A O 1
ATOM 1527 N N . SER A 1 184 ? -4.486 3.871 24.045 1.00 60.94 184 SER A N 1
ATOM 1528 C CA . SER A 1 184 ? -4.195 5.007 23.156 1.00 60.94 184 SER A CA 1
ATOM 1529 C C . SER A 1 184 ? -5.299 5.283 22.121 1.00 60.94 184 SER A C 1
ATOM 1531 O O . SER A 1 184 ? -5.176 6.224 21.342 1.00 60.94 184 SER A O 1
ATOM 1533 N N . GLY A 1 185 ? -6.354 4.459 22.111 1.00 53.56 185 GLY A N 1
ATOM 1534 C CA . GLY A 1 185 ? -7.584 4.641 21.335 1.00 53.56 185 GLY A CA 1
ATOM 1535 C C . GLY A 1 185 ? -8.808 5.010 22.185 1.00 53.56 185 GLY A C 1
ATOM 1536 O O . GLY A 1 185 ? -9.924 4.724 21.758 1.00 53.56 185 GLY A O 1
ATOM 1537 N N . LYS A 1 186 ? -8.605 5.550 23.395 1.00 44.12 186 LYS A N 1
ATOM 1538 C CA . LYS A 1 186 ? -9.646 6.223 24.186 1.00 44.12 186 LYS A CA 1
ATOM 1539 C C . LYS A 1 186 ? -9.519 7.735 24.063 1.00 44.12 186 LYS A C 1
ATOM 1541 O O . LYS A 1 186 ? -8.367 8.211 23.955 1.00 44.12 186 LYS A O 1
#

Sequence (186 aa):
MLETILIAVVGTTIGIVVHSLNANVAHRQPFLTDKADFYFDEMYSRYAAQKNPKDFTDEDESIIWEYASNHIAMFLTWVIDNGFYGNIHYEASDDIQRVKARKISGTEFLAKHCDYRLSDEDFSPEIQPFVECYYFQKYIQQYDKLFNKKAMALLHPSPFSWEDYDLIAKRITRAYKLWKFCGSGK

Solvent-accessible surface area (backbone atoms only — not comparable to full-atom values): 11149 Å² total; per-residue (Å²): 140,86,84,88,82,86,85,82,89,78,79,98,66,94,72,83,78,77,76,76,78,74,78,74,79,66,84,76,50,80,58,67,69,51,50,19,77,83,34,32,69,63,38,45,56,57,40,48,75,77,41,64,71,89,76,64,47,76,66,55,52,50,37,31,50,42,57,30,23,37,71,59,18,49,51,51,39,48,33,53,68,71,68,35,46,13,77,82,48,62,89,44,47,70,58,53,52,29,39,67,68,67,74,41,53,35,55,58,49,29,52,74,77,39,75,42,42,48,46,53,62,57,36,24,81,86,47,43,72,55,47,39,67,32,41,84,78,45,45,53,61,52,48,46,73,72,41,46,74,56,70,69,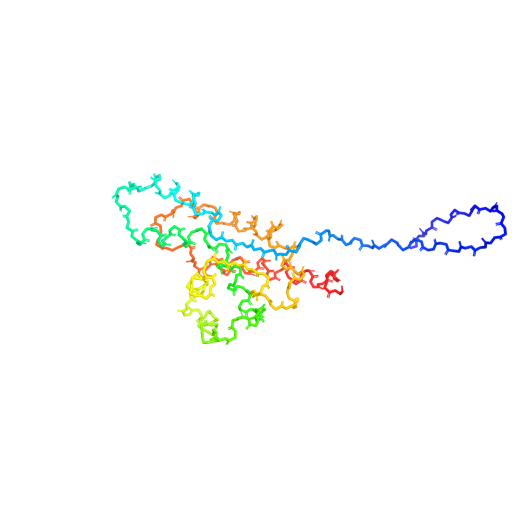53,61,88,49,84,60,74,74,49,70,70,60,39,58,58,50,45,54,5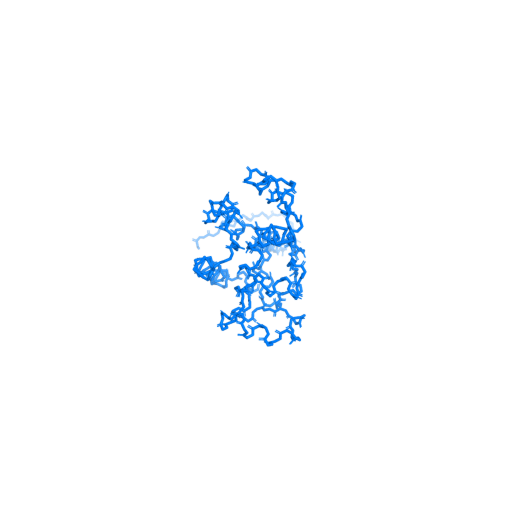2,52,52,50,51,52,54,50,44,57,68,71,52,77,77,110

Mean predicted aligned error: 9.58 Å

Secondary structure (DSSP, 8-state):
----------SS--------------------EEETHHHHHHHHHHHHTTS-GGG--HHHHHHHHHHHHHHHHHHHHHHHHTT-B-GGGGGGHHHHHHHHTTSS-HHHHHHHHHTTEEEGGGB-TTTHHHHHHHIIIIIHHHHHHHHHHHHT-TTSS-S--HHHHHHHHHHHHHHHHHHHHTTTT-

Radius of gyration: 22.54 Å; Cα contacts (8 Å, |Δi|>4): 168; chains: 1; bounding box: 40×47×78 Å

pLDDT: mean 84.63, std 20.0, range [34.91, 98.81]